Protein AF-A0A930WBT2-F1 (afdb_monomer)

Nearest PDB structures (foldseek):
  2ret-assembly1_C  TM=6.611E-01  e=3.936E+00  Vibrio vulnificus
  3f5o-assembly1_B  TM=6.322E-01  e=6.335E+00  Homo sapiens
  2cy9-assembly1_A  TM=6.242E-01  e=6.724E+00  Mus musculus
  2cy9-assembly1_B  TM=6.163E-01  e=7.573E+00  Mus musculus
  2h4u-assembly1_A  TM=6.150E-01  e=8.530E+00  Homo sapiens

Sequence (204 aa):
MKRIKGMSRKSRLMAVLFVCLAIILCVLFLGSCKHDAVEKTQEELIVLTPEEAVNENVLENKLDMNKSNARETASYIRDAQIGLRRPQTLYNERNDSGGSVTYTVQEKLARNDAALPKEALAKTDVTIVAAQPENKDVPVGIYKINNYRNWELGVGMGVHDGKTYIPVSLQRNYSKNHSVTVELHYDLKDNKVNGGEVQWKVHF

Structure (mmCIF, N/CA/C/O backbone):
data_AF-A0A930WBT2-F1
#
_entry.id   AF-A0A930WBT2-F1
#
loop_
_atom_site.group_PDB
_atom_site.id
_atom_site.type_symbol
_atom_site.label_atom_id
_atom_site.label_alt_id
_atom_site.label_comp_id
_atom_site.label_asym_id
_atom_site.label_entity_id
_atom_site.label_seq_id
_atom_site.pdbx_PDB_ins_code
_atom_site.Cartn_x
_atom_site.Cartn_y
_atom_site.Cartn_z
_atom_site.occupancy
_atom_site.B_iso_or_equiv
_atom_site.auth_seq_id
_atom_site.auth_comp_id
_atom_site.auth_asym_id
_atom_site.auth_atom_id
_atom_site.pdbx_PDB_model_num
ATOM 1 N N . MET A 1 1 ? -30.348 17.508 39.812 1.00 38.16 1 MET A N 1
ATOM 2 C CA . MET A 1 1 ? -29.065 17.371 39.079 1.00 38.16 1 MET A CA 1
ATOM 3 C C . MET A 1 1 ? -28.197 16.322 39.771 1.00 38.16 1 MET A C 1
ATOM 5 O O . MET A 1 1 ? -27.827 16.525 40.921 1.00 38.16 1 MET A O 1
ATOM 9 N N . LYS A 1 2 ? -27.924 15.173 39.133 1.00 44.47 2 LYS A N 1
ATOM 10 C CA . LYS A 1 2 ? -27.001 14.155 39.676 1.00 44.47 2 LYS A CA 1
ATOM 11 C C . LYS A 1 2 ? -25.567 14.688 39.579 1.00 44.47 2 LYS A C 1
ATOM 13 O O . LYS A 1 2 ? -25.107 15.035 38.498 1.00 44.47 2 LYS A O 1
ATOM 18 N N . ARG A 1 3 ? -24.879 14.772 40.719 1.00 43.25 3 ARG A N 1
ATOM 19 C CA . ARG A 1 3 ? -23.481 15.211 40.831 1.00 43.25 3 ARG A CA 1
ATOM 20 C C . ARG A 1 3 ? -22.592 14.182 40.123 1.00 43.25 3 ARG A C 1
ATOM 22 O O . ARG A 1 3 ? -22.504 13.045 40.584 1.00 43.25 3 ARG A O 1
ATOM 29 N N . ILE A 1 4 ? -21.963 14.560 39.009 1.00 55.84 4 ILE A N 1
ATOM 30 C CA . ILE A 1 4 ? -20.976 13.715 38.324 1.00 55.84 4 ILE A CA 1
ATOM 31 C C . ILE A 1 4 ? -19.791 13.569 39.284 1.00 55.84 4 ILE A C 1
ATOM 33 O O . ILE A 1 4 ? -19.071 14.529 39.560 1.00 55.84 4 ILE A O 1
ATOM 37 N N . LYS A 1 5 ? -19.650 12.388 39.889 1.00 60.69 5 LYS A N 1
ATOM 38 C CA . LYS A 1 5 ? -18.535 12.079 40.787 1.00 60.69 5 LYS A CA 1
ATOM 39 C C . LYS A 1 5 ? -17.268 12.028 39.930 1.00 60.69 5 LYS A C 1
ATOM 41 O O . LYS A 1 5 ? -17.182 11.205 39.025 1.00 60.69 5 LYS A O 1
ATOM 46 N N . GLY A 1 6 ? -16.316 12.919 40.199 1.00 61.28 6 GLY A N 1
ATOM 47 C CA . GLY A 1 6 ? -15.033 12.941 39.499 1.00 61.28 6 GLY A CA 1
ATOM 48 C C . GLY A 1 6 ? -14.276 11.617 39.650 1.00 61.28 6 GLY A C 1
ATOM 49 O O . GLY A 1 6 ? -14.351 10.953 40.686 1.00 61.28 6 GLY A O 1
ATOM 50 N N . MET A 1 7 ? -13.552 11.238 38.601 1.00 67.06 7 MET A N 1
ATOM 51 C CA . MET A 1 7 ? -12.792 9.991 38.524 1.00 67.06 7 MET A CA 1
ATOM 52 C C . MET A 1 7 ? -11.643 9.966 39.544 1.00 67.06 7 MET A C 1
ATOM 54 O O . MET A 1 7 ? -10.901 10.941 39.684 1.00 67.06 7 MET A O 1
ATOM 58 N N . SER A 1 8 ? -11.467 8.846 40.253 1.00 78.56 8 SER A N 1
ATOM 59 C CA . SER A 1 8 ? -10.381 8.712 41.233 1.00 78.56 8 SER A CA 1
ATOM 60 C C . SER A 1 8 ? -9.010 8.644 40.541 1.00 78.56 8 SER A C 1
ATOM 62 O O . SER A 1 8 ? -8.893 8.134 39.426 1.00 78.56 8 SER A O 1
ATOM 64 N N . ARG A 1 9 ? -7.940 9.109 41.209 1.00 81.44 9 ARG A N 1
ATOM 65 C CA . ARG A 1 9 ? -6.561 9.017 40.676 1.00 81.44 9 ARG A CA 1
ATOM 66 C C . ARG A 1 9 ? -6.171 7.582 40.301 1.00 81.44 9 ARG A C 1
ATOM 68 O O . ARG A 1 9 ? -5.501 7.385 39.296 1.00 81.44 9 ARG A O 1
ATOM 75 N N . LYS A 1 10 ? -6.630 6.594 41.080 1.00 81.75 10 LYS A N 1
ATOM 76 C CA . LYS A 1 10 ? -6.389 5.167 40.817 1.00 81.75 10 LYS A CA 1
ATOM 77 C C . LYS A 1 10 ? -7.046 4.712 39.511 1.00 81.75 10 LYS A C 1
ATOM 79 O O . LYS A 1 10 ? -6.379 4.104 38.689 1.00 81.75 10 LYS A O 1
ATOM 84 N N . SER A 1 11 ? -8.313 5.067 39.292 1.00 78.25 11 SER A N 1
ATOM 85 C CA . SER A 1 11 ? -9.043 4.723 38.060 1.00 78.25 11 SER A CA 1
ATOM 86 C C . SER A 1 11 ? -8.406 5.356 36.816 1.00 78.25 11 SER A C 1
ATOM 88 O O . SER A 1 11 ? -8.201 4.681 35.812 1.00 78.25 11 SER A O 1
ATOM 90 N N . ARG A 1 12 ? -7.964 6.618 36.916 1.00 82.44 12 ARG A N 1
ATOM 91 C CA . ARG A 1 12 ? -7.212 7.293 35.842 1.00 82.44 12 ARG A CA 1
ATOM 92 C C . ARG A 1 12 ? -5.926 6.555 35.474 1.00 82.44 12 ARG A C 1
ATOM 94 O O . ARG A 1 12 ? -5.643 6.390 34.295 1.00 82.44 12 ARG A O 1
ATOM 101 N N . LEU A 1 13 ? -5.162 6.119 36.475 1.00 87.44 13 LEU A N 1
ATOM 102 C CA . LEU A 1 13 ? -3.922 5.378 36.250 1.00 87.44 13 LEU A CA 1
ATOM 103 C C . LEU A 1 13 ? -4.192 4.031 35.567 1.00 87.44 13 LEU A C 1
ATOM 105 O O . LEU A 1 13 ? -3.513 3.692 34.604 1.00 87.44 13 LEU A O 1
ATOM 109 N N . MET A 1 14 ? -5.210 3.297 36.024 1.00 88.19 14 MET A N 1
ATOM 110 C CA . MET A 1 14 ? -5.587 2.010 35.431 1.00 88.19 14 MET A CA 1
ATOM 111 C C . MET A 1 14 ? -6.059 2.161 33.981 1.00 88.19 14 MET A C 1
ATOM 113 O O . MET A 1 14 ? -5.679 1.359 33.136 1.00 88.19 14 MET A O 1
ATOM 117 N N . ALA A 1 15 ? -6.816 3.218 33.675 1.00 85.62 15 ALA A N 1
ATOM 118 C CA . ALA A 1 15 ? -7.236 3.528 32.311 1.00 85.62 15 ALA A CA 1
ATOM 119 C C . ALA A 1 15 ? -6.041 3.786 31.377 1.00 85.62 15 ALA A C 1
ATOM 121 O O . ALA A 1 15 ? -5.985 3.232 30.282 1.00 85.62 15 ALA A O 1
ATOM 122 N N . VAL A 1 16 ? -5.055 4.573 31.823 1.00 88.81 16 VAL A N 1
ATOM 123 C CA . VAL A 1 16 ? -3.826 4.822 31.048 1.00 88.81 16 VAL A CA 1
ATOM 124 C C . VAL A 1 16 ? -3.042 3.528 30.835 1.00 88.81 16 VAL A C 1
ATOM 126 O O . VAL A 1 16 ? -2.624 3.248 29.716 1.00 88.81 16 VAL A O 1
ATOM 129 N N . LEU A 1 17 ? -2.874 2.715 31.8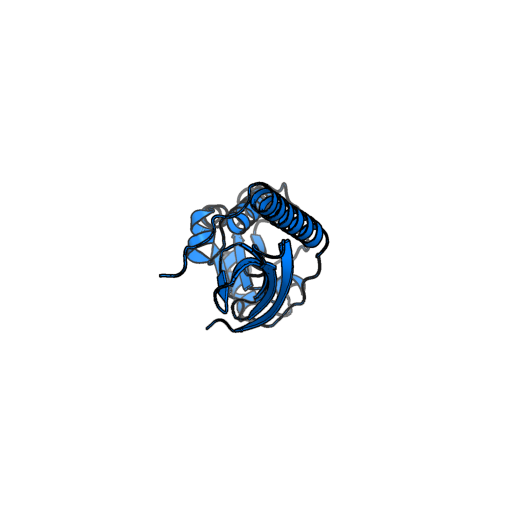82 1.00 91.62 17 LEU A N 1
ATOM 130 C CA . LEU A 1 17 ? -2.177 1.431 31.782 1.00 91.62 17 LEU A CA 1
ATOM 131 C C . LEU A 1 17 ? -2.866 0.477 30.804 1.00 91.62 17 LEU A C 1
ATOM 133 O O . LEU A 1 17 ? -2.182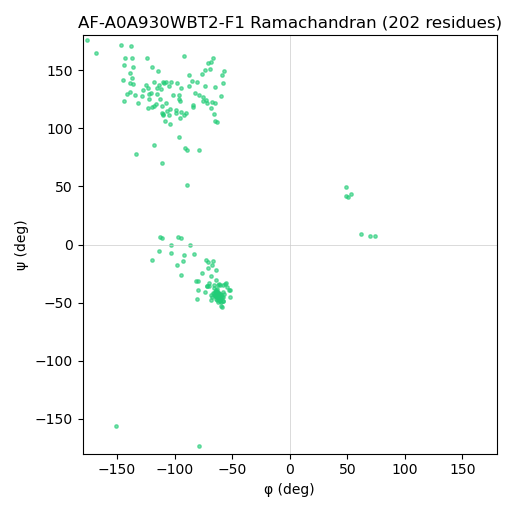 -0.152 30.000 1.00 91.62 17 LEU A O 1
ATOM 137 N N . PHE A 1 18 ? -4.198 0.399 30.841 1.00 90.06 18 PHE A N 1
ATOM 138 C CA . PHE A 1 18 ? -4.971 -0.415 29.908 1.00 90.06 18 PHE A CA 1
ATOM 139 C C . PHE A 1 18 ? -4.735 0.018 28.459 1.00 90.06 18 PHE A C 1
ATOM 141 O O . PHE A 1 18 ? -4.401 -0.822 27.627 1.00 90.06 18 PHE A O 1
ATOM 148 N N . VAL A 1 19 ? -4.842 1.320 28.168 1.00 89.94 19 VAL A N 1
ATOM 149 C CA . VAL A 1 19 ? -4.605 1.850 26.817 1.00 89.94 19 VAL A CA 1
ATOM 150 C C . VAL A 1 19 ? -3.177 1.546 26.366 1.00 89.94 19 VAL A C 1
ATOM 152 O O . VAL A 1 19 ? -2.994 0.978 25.296 1.00 89.94 19 VAL A O 1
ATOM 155 N N . CYS A 1 20 ? -2.162 1.826 27.188 1.00 91.56 20 CYS A N 1
ATOM 156 C CA . CYS A 1 20 ? -0.771 1.527 26.837 1.00 91.56 20 CYS A CA 1
ATOM 157 C C . CYS A 1 20 ? -0.549 0.034 26.546 1.00 91.56 20 CYS A C 1
ATOM 159 O O . CYS A 1 20 ? 0.087 -0.306 25.550 1.00 91.56 20 CYS A O 1
ATOM 161 N N . LEU A 1 21 ? -1.090 -0.860 27.380 1.00 92.12 21 LEU A N 1
ATOM 162 C CA . LEU A 1 21 ? -0.959 -2.306 27.192 1.00 92.12 21 LEU A CA 1
ATOM 163 C C . LEU A 1 21 ? -1.663 -2.777 25.913 1.00 92.12 21 LEU A C 1
ATOM 165 O O . LEU A 1 21 ? -1.098 -3.571 25.163 1.00 92.12 21 LEU A O 1
ATOM 169 N N . ALA A 1 22 ? -2.870 -2.271 25.649 1.00 89.06 22 ALA A N 1
ATOM 170 C CA . ALA A 1 22 ? -3.630 -2.602 24.449 1.00 89.06 22 ALA A CA 1
ATOM 171 C C . ALA A 1 22 ? -2.894 -2.158 23.176 1.00 89.06 22 ALA A C 1
ATOM 173 O O . ALA A 1 22 ? -2.806 -2.929 22.222 1.00 89.06 22 ALA A O 1
ATOM 174 N N . ILE A 1 23 ? -2.291 -0.963 23.184 1.00 87.88 23 ILE A N 1
ATOM 175 C CA . ILE A 1 23 ? -1.472 -0.461 22.071 1.00 87.88 23 ILE A CA 1
ATOM 176 C C . ILE A 1 23 ? -0.245 -1.355 21.856 1.00 87.88 23 ILE A C 1
ATOM 178 O O . ILE A 1 23 ? 0.018 -1.762 20.726 1.00 87.88 23 ILE A O 1
ATOM 182 N N . ILE A 1 24 ? 0.486 -1.702 22.922 1.00 89.56 24 ILE A N 1
ATOM 183 C CA . ILE A 1 24 ? 1.667 -2.578 22.834 1.00 89.56 24 ILE A CA 1
ATOM 184 C C . ILE A 1 24 ? 1.286 -3.944 22.251 1.00 89.56 24 ILE A C 1
ATOM 186 O O . ILE A 1 24 ? 1.956 -4.428 21.340 1.00 89.56 24 ILE A O 1
ATOM 190 N N . LEU A 1 25 ? 0.194 -4.549 22.731 1.00 88.31 25 LEU A N 1
ATOM 191 C CA . LEU A 1 25 ? -0.308 -5.823 22.211 1.00 88.31 25 LEU A CA 1
ATOM 192 C C . LEU A 1 25 ? -0.684 -5.732 20.732 1.00 88.31 25 LEU A C 1
ATOM 194 O O . LEU A 1 25 ? -0.319 -6.626 19.969 1.00 88.31 25 LEU A O 1
ATOM 198 N N . CYS A 1 26 ? -1.353 -4.652 20.316 1.00 85.38 26 CYS A N 1
ATOM 199 C CA . CYS A 1 26 ? -1.658 -4.423 18.907 1.00 85.38 26 CYS A CA 1
ATOM 200 C C . CYS A 1 26 ? -0.366 -4.377 18.087 1.00 85.38 26 CYS A C 1
ATOM 202 O O . CYS A 1 26 ? -0.214 -5.170 17.168 1.00 85.38 26 CYS A O 1
ATOM 204 N N . VAL A 1 27 ? 0.609 -3.540 18.455 1.00 83.19 27 VAL A N 1
ATOM 205 C CA . VAL A 1 27 ? 1.881 -3.409 17.717 1.00 83.19 27 VAL A CA 1
ATOM 206 C C . VAL A 1 27 ? 2.620 -4.750 17.590 1.00 83.19 27 VAL A C 1
ATOM 208 O O . VAL A 1 27 ? 3.094 -5.085 16.504 1.00 83.19 27 VAL A O 1
ATOM 211 N N . LEU A 1 28 ? 2.678 -5.551 18.659 1.00 84.50 28 LEU A N 1
ATOM 212 C CA . LEU A 1 28 ? 3.293 -6.887 18.625 1.00 84.50 28 LEU A CA 1
ATOM 213 C C . LEU A 1 28 ? 2.550 -7.851 17.686 1.00 84.50 28 LEU A C 1
ATOM 215 O O . LEU A 1 28 ? 3.178 -8.610 16.941 1.00 84.50 28 LEU A O 1
ATOM 219 N N . PHE A 1 29 ? 1.216 -7.808 17.696 1.00 81.94 29 PHE A N 1
ATOM 220 C CA . PHE A 1 29 ? 0.379 -8.620 16.815 1.00 81.94 29 PHE A CA 1
ATOM 221 C C . PHE A 1 29 ? 0.573 -8.242 15.340 1.00 81.94 29 PHE A C 1
ATOM 223 O O . PHE A 1 29 ? 0.765 -9.119 14.495 1.00 81.94 29 PHE A O 1
ATOM 230 N N . LEU A 1 30 ? 0.618 -6.940 15.040 1.00 76.00 30 LEU A N 1
ATOM 231 C CA . LEU A 1 30 ? 0.853 -6.420 13.690 1.00 76.00 30 LEU A CA 1
ATOM 232 C C . LEU A 1 30 ? 2.184 -6.903 13.103 1.00 76.00 30 LEU A C 1
ATOM 234 O O . LEU A 1 30 ? 2.229 -7.294 11.939 1.00 76.00 30 LEU A O 1
ATOM 238 N N . GLY A 1 31 ? 3.251 -6.948 13.907 1.00 65.75 31 GLY A N 1
ATOM 239 C CA . GLY A 1 31 ? 4.562 -7.436 13.463 1.00 65.75 31 GLY A CA 1
ATOM 240 C C . GLY A 1 31 ? 4.591 -8.920 13.068 1.00 65.75 31 GLY A C 1
ATOM 241 O O . GLY A 1 31 ? 5.466 -9.336 12.306 1.00 65.75 31 GLY A O 1
ATOM 242 N N . SER A 1 32 ? 3.631 -9.713 13.554 1.00 64.94 32 SER A N 1
ATOM 243 C CA . SER A 1 32 ? 3.570 -11.168 13.350 1.00 64.94 32 SER A CA 1
ATOM 244 C C . SER A 1 32 ? 2.634 -11.586 12.206 1.00 64.94 32 SER A C 1
ATOM 246 O O . SER A 1 32 ? 2.725 -12.707 11.707 1.00 64.94 32 SER A O 1
ATOM 248 N N . CYS A 1 33 ? 1.732 -10.704 11.767 1.00 60.47 33 CYS A N 1
ATOM 249 C CA . CYS A 1 33 ? 0.694 -11.025 10.791 1.00 60.47 33 CYS A CA 1
ATOM 250 C C . CYS A 1 33 ? 1.177 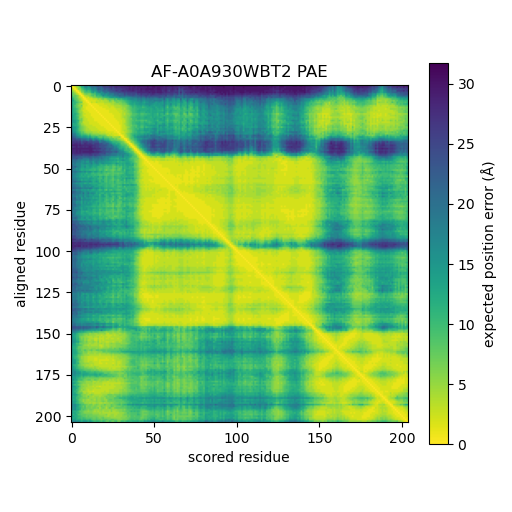-10.743 9.355 1.00 60.47 33 CYS A C 1
ATOM 252 O O . CYS A 1 33 ? 0.920 -9.681 8.793 1.00 60.47 33 CYS A O 1
ATOM 254 N N . LYS A 1 34 ? 1.907 -11.694 8.758 1.00 53.94 34 LYS A N 1
ATOM 255 C CA . LYS A 1 34 ? 2.369 -11.637 7.358 1.00 53.94 34 LYS A CA 1
ATOM 256 C C . LYS A 1 34 ? 1.652 -12.674 6.493 1.00 53.94 34 LYS A C 1
ATOM 258 O O . LYS A 1 34 ? 2.269 -13.649 6.084 1.00 53.94 34 LYS A O 1
ATOM 263 N N . HIS A 1 35 ? 0.364 -12.492 6.212 1.00 48.09 35 HIS A N 1
ATOM 26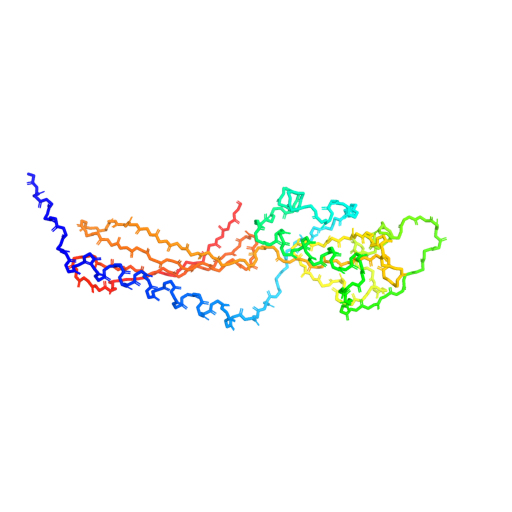4 C CA . HIS A 1 35 ? -0.296 -13.262 5.155 1.00 48.09 35 HIS A CA 1
ATOM 265 C C . HIS A 1 35 ? -1.334 -12.426 4.413 1.00 48.09 35 HIS A C 1
ATOM 267 O O . HIS A 1 35 ? -2.273 -11.892 4.998 1.00 48.09 35 HIS A O 1
ATOM 273 N N . ASP A 1 36 ? -1.141 -12.348 3.100 1.00 52.22 36 ASP A N 1
ATOM 274 C CA . ASP A 1 36 ? -1.973 -11.609 2.169 1.00 52.22 36 ASP A CA 1
ATOM 275 C C . ASP A 1 36 ? -2.863 -12.581 1.390 1.00 52.22 36 ASP A C 1
ATOM 277 O O . ASP A 1 36 ? -2.416 -13.259 0.469 1.00 52.22 36 ASP A O 1
ATOM 281 N N . ALA A 1 37 ? -4.144 -12.649 1.758 1.00 43.19 37 ALA A N 1
ATOM 282 C CA . ALA A 1 37 ? -5.170 -13.278 0.930 1.00 43.19 37 ALA A CA 1
ATOM 283 C C . ALA A 1 37 ? -5.512 -12.331 -0.230 1.00 43.19 37 ALA A C 1
ATOM 285 O O . ALA A 1 37 ? -5.822 -11.165 0.003 1.00 43.19 37 ALA A O 1
ATOM 286 N N . VAL A 1 38 ? -5.383 -12.787 -1.474 1.00 46.81 38 VAL A N 1
ATOM 287 C CA . VAL A 1 38 ? -5.635 -11.991 -2.687 1.00 46.81 38 VAL A CA 1
ATOM 288 C C . VAL A 1 38 ? -7.131 -12.018 -3.000 1.00 46.81 38 VAL A C 1
ATOM 290 O O . VAL A 1 38 ? -7.681 -13.091 -3.234 1.00 46.81 38 VAL A O 1
ATOM 293 N N . GLU A 1 39 ? -7.783 -10.854 -3.028 1.00 49.59 39 GLU A N 1
ATOM 294 C CA . GLU A 1 39 ? -9.170 -10.716 -3.484 1.00 49.59 39 GLU A CA 1
ATOM 295 C C . GLU A 1 39 ? -9.251 -9.761 -4.686 1.00 49.59 39 GLU A C 1
ATOM 297 O O . GLU A 1 39 ? -8.372 -8.929 -4.910 1.00 49.59 39 GLU A O 1
ATOM 302 N N . LYS A 1 40 ? -10.273 -9.972 -5.519 1.00 46.88 40 LYS A N 1
ATOM 303 C CA . LYS A 1 40 ? -10.432 -9.444 -6.878 1.00 46.88 40 LYS A CA 1
ATOM 304 C C . LYS A 1 40 ? -10.895 -7.981 -6.877 1.00 46.88 40 LYS A C 1
ATOM 306 O O . LYS A 1 40 ? -12.074 -7.716 -7.090 1.00 46.88 40 LYS A O 1
ATOM 311 N N . THR A 1 41 ? -9.977 -7.039 -6.697 1.00 51.94 41 THR A N 1
ATOM 312 C CA . THR A 1 41 ? -10.222 -5.626 -7.035 1.00 51.94 41 THR A CA 1
ATOM 313 C C . THR A 1 41 ? -9.876 -5.380 -8.508 1.00 51.94 41 THR A C 1
ATOM 315 O O . THR A 1 41 ? -8.975 -6.020 -9.059 1.00 51.94 41 THR A O 1
ATOM 318 N N . GLN A 1 42 ? -10.608 -4.482 -9.172 1.00 59.31 42 GLN A N 1
ATOM 319 C CA . GLN A 1 42 ? -10.255 -3.980 -10.499 1.00 59.31 42 GLN A CA 1
ATOM 320 C C . GLN A 1 42 ? -8.921 -3.229 -10.391 1.00 59.31 42 GLN A C 1
ATOM 322 O O . GLN A 1 42 ? -8.855 -2.148 -9.819 1.00 59.31 42 GLN A O 1
ATOM 327 N N . GLU A 1 43 ? -7.861 -3.866 -10.876 1.00 70.06 43 GLU A N 1
ATOM 328 C CA . GLU A 1 43 ? -6.487 -3.375 -10.811 1.00 70.06 43 GLU A CA 1
ATOM 329 C C . GLU A 1 43 ? -6.328 -2.088 -11.628 1.00 70.06 43 GLU A C 1
ATOM 331 O O . GLU A 1 43 ? -6.580 -2.080 -12.838 1.00 70.06 43 GLU A O 1
ATOM 336 N N . GLU A 1 44 ? -5.891 -1.009 -10.979 1.00 82.94 44 GLU A N 1
ATOM 337 C CA . GLU A 1 44 ? -5.574 0.243 -11.660 1.00 82.94 44 GLU A CA 1
ATOM 338 C C . GLU A 1 44 ? -4.147 0.183 -12.219 1.00 82.94 44 GLU A C 1
ATOM 340 O O . GLU A 1 44 ? -3.177 0.016 -11.478 1.00 82.94 44 GLU A O 1
ATOM 345 N N . LEU A 1 45 ? -4.010 0.292 -13.541 1.00 88.00 45 LEU A N 1
ATOM 346 C CA . LEU A 1 45 ? -2.723 0.227 -14.229 1.00 88.00 45 LEU A CA 1
ATOM 347 C C . LEU A 1 45 ? -2.269 1.624 -14.652 1.00 88.00 45 LEU A C 1
ATOM 349 O O . LEU A 1 45 ? -2.897 2.251 -15.507 1.00 88.00 45 LEU A O 1
ATOM 353 N N . ILE A 1 46 ? -1.143 2.081 -14.104 1.00 91.38 46 ILE A N 1
ATOM 354 C CA . ILE A 1 46 ? -0.648 3.447 -14.286 1.00 91.38 46 ILE A CA 1
ATOM 355 C C . ILE A 1 46 ? 0.799 3.425 -14.764 1.00 91.38 46 ILE A C 1
ATOM 357 O O . ILE A 1 46 ? 1.655 2.742 -14.203 1.00 91.38 46 ILE A O 1
ATOM 361 N N . VAL A 1 47 ? 1.081 4.223 -15.791 1.00 93.31 47 VAL A N 1
ATOM 362 C CA . VAL A 1 47 ? 2.451 4.546 -16.195 1.00 93.31 47 VAL A CA 1
ATOM 363 C C . VAL A 1 47 ? 2.836 5.871 -15.553 1.00 93.31 47 VAL A C 1
ATOM 365 O O . VAL A 1 47 ? 2.133 6.864 -15.731 1.00 93.31 47 VAL A O 1
ATOM 368 N N . LEU A 1 48 ? 3.943 5.881 -14.813 1.00 95.06 48 LEU A N 1
ATOM 369 C CA . LEU A 1 48 ? 4.509 7.086 -14.204 1.00 95.06 48 LEU A CA 1
ATOM 370 C C . LEU A 1 48 ? 5.872 7.395 -14.820 1.00 95.06 48 LEU A C 1
ATOM 372 O O . LEU A 1 48 ? 6.614 6.483 -15.207 1.00 95.06 48 LEU A O 1
ATOM 376 N N . THR A 1 49 ? 6.227 8.680 -14.880 1.00 95.69 49 THR A N 1
ATOM 377 C CA . THR A 1 49 ? 7.617 9.056 -15.177 1.00 95.69 49 THR A CA 1
ATOM 378 C C . THR A 1 49 ? 8.540 8.622 -14.031 1.00 95.69 49 THR A C 1
ATOM 380 O O . THR A 1 49 ? 8.063 8.390 -12.913 1.00 95.69 49 THR A O 1
ATOM 383 N N . PRO A 1 50 ? 9.862 8.509 -14.262 1.00 95.31 50 PRO A N 1
ATOM 384 C CA . PRO A 1 50 ? 10.801 8.168 -13.198 1.00 95.31 50 PRO A CA 1
ATOM 385 C C . PRO A 1 50 ? 10.682 9.081 -11.970 1.00 95.31 50 PRO A C 1
ATOM 387 O O . PRO A 1 50 ? 10.721 8.595 -10.842 1.00 95.31 50 PRO A O 1
ATOM 390 N N . GLU A 1 51 ? 10.471 10.379 -12.181 1.00 96.56 51 GLU A N 1
ATOM 391 C CA . GLU A 1 51 ? 10.366 11.397 -11.134 1.00 96.56 51 GLU A CA 1
ATOM 392 C C . GLU A 1 51 ? 9.033 11.303 -10.388 1.00 96.56 51 GLU A C 1
ATOM 394 O O . GLU A 1 51 ? 8.993 11.414 -9.164 1.00 96.56 51 GLU A O 1
ATOM 399 N N . GLU A 1 52 ? 7.937 11.070 -11.113 1.00 97.00 52 GLU A N 1
ATOM 400 C CA . GLU A 1 52 ? 6.618 10.858 -10.517 1.00 97.00 52 GLU A CA 1
ATOM 401 C C . GLU A 1 52 ? 6.583 9.593 -9.656 1.00 97.00 52 GLU A C 1
ATOM 403 O O . GLU A 1 52 ? 6.011 9.606 -8.567 1.00 97.00 52 GLU A O 1
ATOM 408 N N . ALA A 1 53 ? 7.232 8.517 -10.108 1.00 95.75 53 ALA A N 1
ATOM 409 C CA . ALA A 1 53 ? 7.242 7.228 -9.420 1.00 95.75 53 ALA A CA 1
ATOM 410 C C . ALA A 1 53 ? 8.001 7.249 -8.077 1.00 95.75 53 ALA A C 1
ATOM 412 O O . ALA A 1 53 ? 7.804 6.361 -7.250 1.00 95.75 53 ALA A O 1
ATOM 413 N N . VAL A 1 54 ? 8.843 8.261 -7.835 1.00 97.12 54 VAL A N 1
ATOM 414 C CA . VAL A 1 54 ? 9.581 8.455 -6.569 1.00 97.12 54 VAL A CA 1
ATOM 415 C C . VAL A 1 54 ? 9.098 9.662 -5.761 1.00 97.12 54 VAL A C 1
ATOM 417 O O . VAL A 1 54 ? 9.705 10.003 -4.741 1.00 97.12 54 VAL A O 1
ATOM 420 N N . ASN A 1 55 ? 8.026 10.321 -6.204 1.00 97.62 55 ASN A N 1
ATOM 421 C CA . ASN A 1 55 ? 7.459 11.484 -5.537 1.00 97.62 55 ASN A CA 1
ATOM 422 C C . ASN A 1 55 ? 6.313 11.063 -4.611 1.00 97.62 55 ASN A C 1
ATOM 424 O O . ASN A 1 55 ? 5.223 10.732 -5.069 1.00 97.62 55 ASN A O 1
ATOM 428 N N . GLU A 1 56 ? 6.554 11.136 -3.300 1.00 96.69 56 GLU A N 1
ATOM 429 C CA . GLU A 1 56 ? 5.585 10.763 -2.259 1.00 96.69 56 GLU A CA 1
ATOM 430 C C . GLU A 1 56 ? 4.233 11.464 -2.457 1.00 96.69 56 GLU A C 1
ATOM 432 O O . GLU A 1 56 ? 3.205 10.799 -2.470 1.00 96.69 56 GLU A O 1
ATOM 437 N N . ASN A 1 57 ? 4.222 12.770 -2.753 1.00 96.19 57 ASN A N 1
ATOM 438 C CA . ASN A 1 57 ? 2.977 13.510 -2.972 1.00 96.19 57 ASN A CA 1
ATOM 439 C C . ASN A 1 57 ? 2.221 13.030 -4.219 1.00 96.19 57 ASN A C 1
ATOM 441 O O . ASN A 1 57 ? 0.993 13.050 -4.238 1.00 96.19 57 ASN A O 1
ATOM 445 N N . VAL A 1 58 ? 2.927 12.627 -5.280 1.00 95.38 58 VAL A N 1
ATOM 446 C CA . VAL A 1 58 ? 2.276 12.086 -6.483 1.00 95.38 58 VAL A CA 1
ATOM 447 C C . VAL A 1 58 ? 1.655 10.731 -6.168 1.00 95.38 58 VAL A C 1
ATOM 449 O O . VAL A 1 58 ? 0.510 10.500 -6.547 1.00 95.38 58 VAL A O 1
ATOM 452 N N . LEU A 1 59 ? 2.366 9.868 -5.440 1.00 93.06 59 LEU A N 1
ATOM 453 C CA . LEU A 1 59 ? 1.853 8.563 -5.023 1.00 93.06 59 LEU A CA 1
ATOM 454 C C . LEU A 1 59 ? 0.656 8.701 -4.067 1.00 93.06 59 LEU A C 1
ATOM 456 O O . LEU A 1 59 ? -0.335 8.001 -4.243 1.00 93.06 59 LEU A O 1
ATOM 460 N N . GLU A 1 60 ? 0.700 9.632 -3.112 1.00 89.88 60 GLU A N 1
ATOM 461 C CA . GLU A 1 60 ? -0.429 9.923 -2.216 1.00 89.88 60 GLU A CA 1
ATOM 462 C C . GLU A 1 60 ? -1.664 10.367 -3.010 1.00 89.88 60 GLU A C 1
ATOM 464 O O . GLU A 1 60 ? -2.726 9.764 -2.892 1.00 89.88 60 GLU A O 1
ATOM 469 N N . ASN A 1 61 ? -1.520 11.380 -3.872 1.00 89.62 61 ASN A N 1
ATOM 470 C CA . ASN A 1 61 ? -2.668 12.005 -4.532 1.00 89.62 61 ASN A CA 1
ATOM 471 C C . ASN A 1 61 ? -3.201 11.216 -5.736 1.00 89.62 61 ASN A C 1
ATOM 473 O O . ASN A 1 61 ? -4.411 11.183 -5.946 1.00 89.62 61 ASN A O 1
ATOM 477 N N . LYS A 1 62 ? -2.329 10.617 -6.562 1.00 88.56 62 LYS A N 1
ATOM 478 C CA . LYS A 1 62 ? -2.764 9.862 -7.752 1.00 88.56 62 LYS A CA 1
ATOM 479 C C . LYS A 1 62 ? -3.212 8.446 -7.409 1.00 88.56 62 LYS A C 1
ATOM 481 O O . LYS A 1 62 ? -4.059 7.919 -8.115 1.00 88.56 62 LYS A O 1
ATOM 486 N N . LEU A 1 63 ? -2.624 7.823 -6.384 1.00 85.38 63 LEU A N 1
ATOM 487 C CA . LEU A 1 63 ? -2.837 6.403 -6.075 1.00 85.38 63 LEU A CA 1
ATOM 488 C C . LEU A 1 63 ? -3.592 6.177 -4.761 1.00 85.38 63 LEU A C 1
ATOM 490 O O . LEU A 1 63 ? -3.695 5.031 -4.319 1.00 85.38 63 LEU A O 1
ATOM 494 N N . ASP A 1 64 ? -4.078 7.249 -4.126 1.00 82.50 64 ASP A N 1
ATOM 495 C CA . ASP A 1 64 ? -4.763 7.225 -2.826 1.00 82.50 64 ASP A CA 1
ATOM 496 C C . ASP A 1 64 ? -3.958 6.452 -1.763 1.00 82.50 64 ASP A C 1
ATOM 498 O O . ASP A 1 64 ? -4.464 5.613 -1.015 1.00 82.50 64 ASP A O 1
ATOM 502 N N . MET A 1 65 ? -2.636 6.652 -1.762 1.00 84.06 65 MET A N 1
ATOM 503 C CA . MET A 1 65 ? -1.744 6.023 -0.790 1.00 84.06 65 MET A CA 1
ATOM 504 C C . MET A 1 65 ? -1.685 6.851 0.486 1.00 84.06 65 MET A C 1
ATOM 506 O O . MET A 1 65 ? -1.558 8.070 0.447 1.00 84.06 65 MET A O 1
ATOM 510 N N . ASN A 1 66 ? -1.663 6.184 1.642 1.00 83.62 66 ASN A N 1
ATOM 511 C CA . ASN A 1 66 ? -1.265 6.866 2.868 1.00 83.62 66 ASN A CA 1
ATOM 512 C C . ASN A 1 66 ? 0.232 7.233 2.821 1.00 83.62 66 ASN A C 1
ATOM 514 O O . ASN A 1 66 ? 1.033 6.574 2.154 1.00 83.62 66 ASN A O 1
ATOM 518 N N . LYS A 1 67 ? 0.617 8.239 3.608 1.00 85.69 67 LYS A N 1
ATOM 519 C CA . LYS A 1 67 ? 1.986 8.766 3.679 1.00 85.69 67 LYS A CA 1
ATOM 520 C C . LYS A 1 67 ? 3.070 7.710 3.927 1.00 85.69 67 LYS A C 1
ATOM 522 O O . LYS A 1 67 ? 4.152 7.793 3.353 1.00 85.69 67 LYS A O 1
ATOM 527 N N . SER A 1 68 ? 2.812 6.720 4.787 1.00 83.50 68 SER A N 1
ATOM 528 C CA . SER A 1 68 ? 3.802 5.670 5.074 1.00 83.50 68 SER A CA 1
ATOM 529 C C . SER A 1 68 ? 4.020 4.781 3.851 1.00 83.50 68 SER A C 1
ATOM 531 O O . SER A 1 68 ? 5.157 4.563 3.440 1.00 83.50 68 SER A O 1
ATOM 533 N N . ASN A 1 69 ? 2.928 4.338 3.226 1.00 85.69 69 ASN A N 1
ATOM 534 C CA . ASN A 1 69 ? 2.959 3.496 2.033 1.00 85.69 69 ASN A CA 1
ATOM 535 C C . ASN A 1 69 ? 3.572 4.235 0.839 1.00 85.69 69 ASN A C 1
ATOM 537 O O . ASN A 1 69 ? 4.364 3.647 0.104 1.00 85.69 69 ASN A O 1
ATOM 541 N N . ALA A 1 70 ? 3.249 5.519 0.660 1.00 91.00 70 ALA A N 1
ATOM 542 C CA . ALA A 1 70 ? 3.833 6.356 -0.382 1.00 91.00 70 ALA A CA 1
ATOM 543 C C . ALA A 1 70 ? 5.351 6.493 -0.202 1.00 91.00 70 ALA A C 1
ATOM 545 O O . ALA A 1 70 ? 6.103 6.278 -1.151 1.00 91.00 70 ALA A O 1
ATOM 546 N N . ARG A 1 71 ? 5.817 6.756 1.025 1.00 93.19 71 ARG A N 1
ATOM 547 C CA . ARG A 1 71 ? 7.248 6.835 1.347 1.00 93.19 71 ARG A CA 1
ATOM 548 C C . ARG A 1 71 ? 7.984 5.519 1.109 1.00 93.19 71 ARG A C 1
ATOM 550 O O . ARG A 1 71 ? 9.059 5.520 0.509 1.00 93.19 71 ARG A O 1
ATOM 557 N N . GLU A 1 72 ? 7.427 4.399 1.565 1.00 92.38 72 GLU A N 1
ATOM 558 C CA . GLU A 1 72 ? 8.023 3.073 1.355 1.00 92.38 72 GLU A CA 1
ATOM 559 C C . GLU A 1 72 ? 8.080 2.709 -0.132 1.00 92.38 72 GLU A C 1
ATOM 561 O O . GLU A 1 72 ? 9.122 2.271 -0.619 1.00 92.38 72 GLU A O 1
ATOM 566 N N . THR A 1 73 ? 6.997 2.966 -0.869 1.00 93.44 73 THR A N 1
ATOM 567 C CA . THR A 1 73 ? 6.919 2.744 -2.319 1.00 93.44 73 THR A CA 1
ATOM 568 C C . THR A 1 73 ? 7.935 3.607 -3.064 1.00 93.44 73 THR A C 1
ATOM 570 O O . THR A 1 73 ? 8.710 3.083 -3.862 1.00 93.44 73 THR A O 1
ATOM 573 N N . ALA A 1 74 ? 7.995 4.909 -2.771 1.00 96.25 74 ALA A N 1
ATOM 574 C CA . ALA A 1 74 ? 8.946 5.830 -3.387 1.00 96.25 74 ALA A CA 1
ATOM 575 C C . ALA A 1 74 ? 10.397 5.410 -3.123 1.00 96.25 74 ALA A C 1
ATOM 577 O O . ALA A 1 74 ? 11.216 5.418 -4.041 1.00 96.25 74 ALA A O 1
ATOM 578 N N . SER A 1 75 ? 10.719 5.008 -1.888 1.00 96.44 75 SER A N 1
ATOM 579 C CA . SER A 1 75 ? 12.051 4.500 -1.543 1.00 96.44 75 SER A CA 1
ATOM 580 C C . SER A 1 75 ? 12.373 3.215 -2.303 1.00 96.44 75 SER A C 1
ATOM 582 O O . SER A 1 75 ? 13.464 3.086 -2.848 1.00 96.44 75 SER A O 1
ATOM 584 N N . TYR A 1 76 ? 11.421 2.282 -2.385 1.00 95.69 76 TYR A N 1
ATOM 585 C CA . TYR A 1 76 ? 11.595 1.025 -3.109 1.00 95.69 76 TYR A CA 1
ATOM 586 C C . TYR A 1 76 ? 11.866 1.258 -4.597 1.00 95.69 76 TYR A C 1
ATOM 588 O O . TYR A 1 76 ? 12.786 0.668 -5.166 1.00 95.69 76 TYR A O 1
ATOM 596 N N . ILE A 1 77 ? 11.060 2.111 -5.236 1.00 96.69 77 ILE A N 1
ATOM 597 C CA . ILE A 1 77 ? 11.200 2.434 -6.657 1.00 96.69 77 ILE A CA 1
ATOM 598 C C . ILE A 1 77 ? 12.518 3.167 -6.894 1.00 96.69 77 ILE A C 1
ATOM 600 O O . ILE A 1 77 ? 13.225 2.814 -7.831 1.00 96.69 77 ILE A O 1
ATOM 604 N N . ARG A 1 78 ? 12.902 4.108 -6.026 1.00 97.38 78 ARG A N 1
ATOM 605 C CA . ARG A 1 78 ? 14.193 4.807 -6.109 1.00 97.38 78 ARG A CA 1
ATOM 606 C C . ARG A 1 78 ? 15.370 3.837 -6.064 1.00 97.38 78 ARG A C 1
ATOM 608 O O . ARG A 1 78 ? 16.238 3.903 -6.927 1.00 97.38 78 ARG A O 1
ATOM 615 N N . ASP A 1 79 ? 15.374 2.905 -5.113 1.00 97.19 79 ASP A N 1
ATOM 616 C CA . ASP A 1 79 ? 16.431 1.895 -5.002 1.00 97.19 79 ASP A CA 1
ATOM 617 C C . ASP A 1 79 ? 16.484 0.990 -6.243 1.00 97.19 79 ASP A C 1
ATOM 619 O O . ASP A 1 79 ? 17.561 0.574 -6.669 1.00 97.19 79 ASP A O 1
ATOM 623 N N . ALA A 1 80 ? 15.333 0.681 -6.845 1.00 96.50 80 ALA A N 1
ATOM 624 C CA . ALA A 1 80 ? 15.279 -0.047 -8.110 1.00 96.50 80 ALA A CA 1
ATOM 625 C C . ALA A 1 80 ? 15.840 0.791 -9.269 1.00 96.50 80 ALA A C 1
ATOM 627 O O . ALA A 1 80 ? 16.678 0.292 -10.017 1.00 96.50 80 ALA A O 1
ATOM 628 N N . GLN A 1 81 ? 15.455 2.068 -9.370 1.00 95.81 81 GLN A N 1
ATOM 629 C CA . GLN A 1 81 ? 15.895 2.982 -10.429 1.00 95.81 81 GLN A CA 1
ATOM 630 C C . GLN A 1 81 ? 17.414 3.108 -10.520 1.00 95.81 81 GLN A C 1
ATOM 632 O O . GLN A 1 81 ? 17.918 3.231 -11.632 1.00 95.81 81 GLN A O 1
ATOM 637 N N . ILE A 1 82 ? 18.120 3.028 -9.387 1.00 95.62 82 ILE A N 1
ATOM 638 C CA . ILE A 1 82 ? 19.591 3.074 -9.303 1.00 95.62 82 ILE A CA 1
ATOM 639 C C . ILE A 1 82 ? 20.255 1.684 -9.299 1.00 95.62 82 ILE A C 1
ATOM 641 O O . ILE A 1 82 ? 21.458 1.566 -9.076 1.00 95.62 82 ILE A O 1
ATOM 645 N N . GLY A 1 83 ? 19.486 0.607 -9.488 1.00 93.44 83 GLY A N 1
ATOM 646 C CA . GLY A 1 83 ? 19.991 -0.771 -9.529 1.00 93.44 83 GLY A CA 1
ATOM 647 C C . GLY A 1 83 ? 20.386 -1.370 -8.173 1.00 93.44 83 GLY A C 1
ATOM 648 O O . GLY A 1 83 ? 20.910 -2.483 -8.124 1.00 93.44 83 GLY A O 1
ATOM 649 N N . LEU A 1 84 ? 20.118 -0.681 -7.060 1.00 95.25 84 LEU A N 1
ATOM 650 C CA . LEU A 1 84 ? 20.380 -1.195 -5.712 1.00 95.25 84 LEU A CA 1
ATOM 651 C C . LEU A 1 84 ? 19.425 -2.344 -5.356 1.00 95.25 84 LEU A C 1
ATOM 653 O O . LEU A 1 84 ? 19.808 -3.307 -4.685 1.00 95.25 84 LEU A O 1
ATOM 657 N N . ARG A 1 85 ? 18.175 -2.266 -5.825 1.00 92.94 85 ARG A N 1
ATOM 658 C CA . ARG A 1 85 ? 17.148 -3.292 -5.614 1.00 92.94 85 ARG A CA 1
ATOM 659 C C . ARG A 1 85 ? 17.087 -4.249 -6.806 1.00 92.94 85 ARG A C 1
ATOM 661 O O . ARG A 1 85 ? 16.800 -3.837 -7.926 1.00 92.94 85 ARG A O 1
ATOM 668 N N . ARG A 1 86 ? 17.263 -5.550 -6.555 1.00 91.00 86 ARG A N 1
ATOM 669 C CA . ARG A 1 86 ? 17.040 -6.591 -7.574 1.00 91.00 86 ARG A CA 1
ATOM 670 C C . ARG A 1 86 ? 15.548 -6.929 -7.704 1.00 91.00 86 ARG A C 1
ATOM 672 O O . ARG A 1 86 ? 14.869 -7.018 -6.677 1.00 91.00 86 ARG A O 1
ATOM 679 N N . PRO A 1 87 ? 15.034 -7.146 -8.927 1.00 92.62 87 PRO A N 1
ATOM 680 C CA . PRO A 1 87 ? 13.653 -7.569 -9.125 1.00 92.62 87 PRO A CA 1
ATOM 681 C C . PRO A 1 87 ? 13.446 -9.019 -8.675 1.00 92.62 87 PRO A C 1
ATOM 683 O O . PRO A 1 87 ? 14.381 -9.818 -8.646 1.00 92.62 87 PRO A O 1
ATOM 686 N N . GLN A 1 88 ? 12.199 -9.362 -8.350 1.00 91.25 88 GLN A N 1
ATOM 687 C CA . GLN A 1 88 ? 11.821 -10.739 -8.013 1.00 91.25 88 GLN A CA 1
ATOM 688 C C . GLN A 1 88 ? 11.815 -11.646 -9.249 1.00 91.25 88 GLN A C 1
ATOM 690 O O . GLN A 1 88 ? 12.220 -12.802 -9.166 1.00 91.25 88 GLN A O 1
ATOM 695 N N . THR A 1 89 ? 11.403 -11.091 -10.391 1.00 92.94 89 THR A N 1
ATOM 696 C CA . THR A 1 89 ? 11.295 -11.792 -11.671 1.00 92.94 89 THR A CA 1
ATOM 697 C C . THR A 1 89 ? 11.799 -10.882 -12.784 1.00 92.94 89 THR A C 1
ATOM 699 O O . THR A 1 89 ? 11.510 -9.685 -12.789 1.00 92.94 89 THR A O 1
ATOM 702 N N . LEU A 1 90 ? 12.548 -11.454 -13.726 1.00 93.25 90 LEU A N 1
ATOM 703 C CA . LEU A 1 90 ? 13.007 -10.780 -14.936 1.00 93.25 90 LEU A CA 1
ATOM 704 C C . LEU A 1 90 ? 12.274 -11.341 -16.149 1.00 93.25 90 LEU A C 1
ATOM 706 O O . LEU A 1 90 ? 12.076 -12.550 -16.267 1.00 93.25 90 LEU A O 1
ATOM 710 N N . TYR A 1 91 ? 11.899 -10.449 -17.055 1.00 89.69 91 TYR A N 1
ATOM 711 C CA . TYR A 1 91 ? 11.236 -10.771 -18.307 1.00 89.69 91 TYR A CA 1
ATOM 712 C C . TYR A 1 91 ? 11.824 -9.909 -19.414 1.00 89.69 91 TYR A C 1
ATOM 714 O O . TYR A 1 91 ? 11.956 -8.697 -19.256 1.00 89.69 91 TYR A O 1
ATOM 722 N N . ASN A 1 92 ? 12.178 -10.548 -20.526 1.00 90.25 92 ASN A N 1
ATOM 723 C CA . ASN A 1 92 ? 12.706 -9.861 -21.692 1.00 90.25 92 ASN A CA 1
ATOM 724 C C . ASN A 1 92 ? 11.563 -9.580 -22.662 1.00 90.25 92 ASN A C 1
ATOM 726 O O . ASN A 1 92 ? 10.993 -10.504 -23.242 1.00 90.25 92 ASN A O 1
ATOM 730 N N . GLU A 1 93 ? 11.265 -8.299 -22.843 1.00 85.62 93 GLU A N 1
ATOM 731 C CA . GLU A 1 93 ? 10.295 -7.825 -23.820 1.00 85.62 93 GLU A CA 1
ATOM 732 C C . GLU A 1 93 ? 11.006 -7.441 -25.117 1.00 85.62 93 GLU A C 1
ATOM 734 O O . GLU A 1 93 ? 12.019 -6.734 -25.100 1.00 85.62 93 GLU A O 1
ATOM 739 N N . ARG A 1 94 ? 10.460 -7.871 -26.254 1.00 78.75 94 ARG A N 1
ATOM 740 C CA . ARG A 1 94 ? 10.962 -7.452 -27.559 1.00 78.75 94 ARG A CA 1
ATOM 741 C C . ARG A 1 94 ? 10.175 -6.222 -27.997 1.00 78.75 94 ARG A C 1
ATOM 743 O O . ARG A 1 94 ? 8.991 -6.296 -28.298 1.00 78.75 94 ARG A O 1
ATOM 750 N N . ASN A 1 95 ? 10.847 -5.077 -28.039 1.00 73.00 95 ASN A N 1
ATOM 751 C CA . ASN A 1 95 ? 10.248 -3.836 -28.513 1.00 73.00 95 ASN A CA 1
ATOM 752 C C . ASN A 1 95 ? 10.434 -3.695 -30.029 1.00 73.00 95 ASN A C 1
ATOM 754 O O . ASN A 1 95 ? 11.341 -3.006 -30.495 1.00 73.00 95 ASN A O 1
ATOM 758 N N . ASP A 1 96 ? 9.575 -4.365 -30.793 1.00 68.00 96 ASP A N 1
ATOM 759 C CA . ASP A 1 96 ? 9.650 -4.393 -32.261 1.00 68.00 96 ASP A CA 1
ATOM 760 C C . ASP A 1 96 ? 9.275 -3.061 -32.928 1.00 68.00 96 ASP A C 1
ATOM 762 O O . ASP A 1 96 ? 9.552 -2.854 -34.106 1.00 68.00 96 ASP A O 1
ATOM 766 N N . SER A 1 97 ? 8.650 -2.141 -32.190 1.00 66.06 97 SER A N 1
ATOM 767 C CA . SER A 1 97 ? 8.072 -0.908 -32.747 1.00 66.06 97 SER A CA 1
ATOM 768 C C . SER A 1 97 ? 8.917 0.346 -32.497 1.00 66.06 97 SER A C 1
ATOM 770 O O . SER A 1 97 ? 8.508 1.436 -32.888 1.00 66.06 97 SER A O 1
ATOM 772 N N . GLY A 1 98 ? 10.063 0.231 -31.807 1.00 67.88 98 GLY A N 1
ATOM 773 C CA . GLY A 1 98 ? 10.906 1.378 -31.425 1.00 67.88 98 GLY A CA 1
ATOM 774 C C . GLY A 1 98 ? 10.216 2.392 -30.498 1.00 67.88 98 GLY A C 1
ATOM 775 O O . GLY A 1 98 ? 10.744 3.477 -30.266 1.00 67.88 98 GLY A O 1
ATOM 776 N N . GLY A 1 99 ? 9.030 2.051 -29.985 1.00 77.88 99 GLY A N 1
ATOM 777 C CA . GLY A 1 99 ? 8.234 2.887 -29.095 1.00 77.88 99 GLY A CA 1
ATOM 778 C C . GLY A 1 99 ? 8.755 2.852 -27.662 1.00 77.88 99 GLY A C 1
ATOM 779 O O . GLY A 1 99 ? 9.792 2.263 -27.362 1.00 77.88 99 GLY A O 1
ATOM 780 N N . SER A 1 100 ? 8.028 3.462 -26.731 1.00 86.81 100 SER A N 1
ATOM 781 C CA . SER A 1 100 ? 8.395 3.356 -25.321 1.00 86.81 100 SER A CA 1
ATOM 782 C C . SER A 1 100 ? 8.026 1.974 -24.758 1.00 86.81 100 SER A C 1
ATOM 784 O O . SER A 1 100 ? 6.882 1.515 -24.850 1.00 86.81 100 SER A O 1
ATOM 786 N N . VAL A 1 101 ? 9.016 1.312 -24.149 1.00 87.38 101 VAL A N 1
ATOM 787 C CA . VAL A 1 101 ? 8.873 -0.027 -23.553 1.00 87.38 101 VAL A CA 1
ATOM 788 C C . VAL A 1 101 ? 7.837 -0.020 -22.424 1.00 87.38 101 VAL A C 1
ATOM 790 O O . VAL A 1 101 ? 7.090 -0.984 -22.283 1.00 87.38 101 VAL A O 1
ATOM 793 N N . THR A 1 102 ? 7.722 1.076 -21.662 1.00 90.62 102 THR A N 1
ATOM 794 C CA . THR A 1 102 ? 6.743 1.181 -20.568 1.00 90.62 102 THR A CA 1
ATOM 795 C C . THR A 1 102 ? 5.305 1.084 -21.076 1.00 90.62 102 THR A C 1
ATOM 797 O O . THR A 1 102 ? 4.510 0.354 -20.492 1.00 90.62 102 THR A O 1
ATOM 800 N N . TYR A 1 103 ? 4.982 1.730 -22.201 1.00 89.62 103 TYR A N 1
ATOM 801 C CA . TYR A 1 103 ? 3.648 1.654 -22.808 1.00 89.62 103 TYR A CA 1
ATOM 802 C C . TYR A 1 103 ? 3.373 0.291 -23.445 1.00 89.62 103 TYR A C 1
ATOM 804 O O . TYR A 1 103 ? 2.259 -0.216 -23.348 1.00 89.62 103 TYR A O 1
ATOM 812 N N . THR A 1 104 ? 4.389 -0.339 -24.042 1.00 90.50 104 THR A N 1
ATOM 813 C CA . THR A 1 104 ? 4.254 -1.702 -24.589 1.00 90.50 104 THR A CA 1
ATOM 814 C C . THR A 1 104 ? 3.892 -2.691 -23.479 1.00 90.50 104 THR A C 1
ATOM 816 O O . THR A 1 104 ? 2.939 -3.463 -23.596 1.00 90.50 104 THR A O 1
ATOM 819 N N . VAL A 1 105 ? 4.612 -2.622 -22.357 1.00 91.62 105 VAL A N 1
ATOM 820 C CA . VAL A 1 105 ? 4.344 -3.439 -21.167 1.00 91.62 105 VAL A CA 1
ATOM 821 C C . VAL A 1 105 ? 2.970 -3.116 -20.575 1.00 91.62 105 VAL A C 1
ATOM 823 O O . VAL A 1 105 ? 2.230 -4.034 -20.225 1.00 91.62 105 VAL A O 1
ATOM 826 N N . GLN A 1 106 ? 2.591 -1.837 -20.511 1.00 91.50 106 GLN A N 1
ATOM 827 C CA . GLN A 1 106 ? 1.266 -1.413 -20.056 1.00 91.50 106 GLN A CA 1
ATOM 828 C C . GLN A 1 106 ? 0.145 -2.037 -20.906 1.00 91.50 106 GLN A C 1
ATOM 830 O O . GLN A 1 106 ? -0.799 -2.604 -20.362 1.00 91.50 106 GLN A O 1
ATOM 835 N N . GLU A 1 107 ? 0.238 -1.984 -22.234 1.00 90.25 107 GLU A N 1
ATOM 836 C CA . GLU A 1 107 ? -0.788 -2.540 -23.126 1.00 90.25 107 GLU A CA 1
ATOM 837 C C . GLU A 1 107 ? -0.926 -4.063 -22.960 1.00 90.25 107 GLU A C 1
ATOM 839 O O . GLU A 1 107 ? -2.032 -4.612 -22.974 1.00 90.25 107 GLU A O 1
ATOM 844 N N . LYS A 1 108 ? 0.192 -4.768 -22.759 1.00 91.56 108 LYS A N 1
ATOM 845 C CA . LYS A 1 108 ? 0.186 -6.211 -22.482 1.00 91.56 108 LYS A CA 1
ATOM 846 C C . LYS A 1 108 ? -0.437 -6.549 -21.133 1.00 91.56 108 LYS A C 1
ATOM 848 O O . LYS A 1 108 ? -1.226 -7.490 -21.055 1.00 91.56 108 LYS A O 1
ATOM 853 N N . LEU A 1 109 ? -0.140 -5.767 -20.096 1.00 91.94 109 LEU A N 1
ATOM 854 C CA . LEU A 1 109 ? -0.777 -5.905 -18.783 1.00 91.94 109 LEU A CA 1
ATOM 855 C C . LEU A 1 109 ? -2.290 -5.677 -18.889 1.00 91.94 109 LEU A C 1
ATOM 857 O O . LEU A 1 109 ? -3.066 -6.491 -18.390 1.00 91.94 109 LEU A O 1
ATOM 861 N N . ALA A 1 110 ? -2.717 -4.640 -19.616 1.00 90.56 110 ALA A N 1
ATOM 862 C CA . ALA A 1 110 ? -4.131 -4.335 -19.837 1.00 90.56 110 ALA A CA 1
ATOM 863 C C . ALA A 1 110 ? -4.880 -5.469 -20.565 1.00 90.56 110 ALA A C 1
ATOM 865 O O . ALA A 1 110 ? -6.040 -5.743 -20.260 1.00 90.56 110 ALA A O 1
ATOM 866 N N . ARG A 1 111 ? -4.214 -6.169 -21.493 1.00 91.25 111 ARG A N 1
ATOM 867 C CA . ARG A 1 111 ? -4.775 -7.320 -22.225 1.00 91.25 111 ARG A CA 1
ATOM 868 C C . ARG A 1 111 ? -4.604 -8.668 -21.515 1.00 91.25 111 ARG A C 1
ATOM 870 O O . ARG A 1 111 ? -5.079 -9.670 -22.038 1.00 91.25 111 ARG A O 1
ATOM 877 N N . ASN A 1 112 ? -3.973 -8.704 -20.337 1.00 90.19 112 ASN A N 1
ATOM 878 C CA . ASN A 1 112 ? -3.562 -9.933 -19.643 1.00 90.19 112 ASN A CA 1
ATOM 879 C C . ASN A 1 112 ? -2.798 -10.906 -20.570 1.00 90.19 112 ASN A C 1
ATOM 881 O O . ASN A 1 112 ? -3.132 -12.088 -20.658 1.00 90.19 112 ASN A O 1
ATOM 885 N N . ASP A 1 113 ? -1.796 -10.394 -21.287 1.00 91.75 113 ASP A N 1
ATOM 886 C CA . ASP A 1 113 ? -0.995 -11.173 -22.236 1.00 91.75 113 ASP A CA 1
ATOM 887 C C . ASP A 1 113 ? -0.275 -12.347 -21.543 1.00 91.75 113 ASP A C 1
ATOM 889 O O . ASP A 1 113 ? 0.445 -12.162 -20.560 1.00 91.75 113 ASP A O 1
ATOM 893 N N . ALA A 1 114 ? -0.442 -13.559 -22.078 1.00 90.44 114 ALA A N 1
ATOM 894 C CA . ALA A 1 114 ? 0.152 -14.785 -21.544 1.00 90.44 114 ALA A CA 1
ATOM 895 C C . ALA A 1 114 ? 1.688 -14.834 -21.656 1.00 90.44 114 ALA A C 1
ATOM 897 O O . ALA A 1 114 ? 2.314 -15.684 -21.023 1.00 90.44 114 ALA A O 1
ATOM 898 N N . ALA A 1 115 ? 2.301 -13.946 -22.445 1.00 90.38 115 ALA A N 1
ATOM 899 C CA . ALA A 1 115 ? 3.751 -13.797 -22.511 1.00 90.38 115 ALA A CA 1
ATOM 900 C C . ALA A 1 115 ? 4.346 -13.169 -21.238 1.00 90.38 115 ALA A C 1
ATOM 902 O O . ALA A 1 115 ? 5.544 -13.318 -20.995 1.00 90.38 115 ALA A O 1
ATOM 903 N N . LEU A 1 116 ? 3.535 -12.472 -20.434 1.00 92.38 116 LEU A N 1
ATOM 904 C CA . LEU A 1 116 ? 3.988 -11.863 -19.188 1.00 92.38 116 LEU A CA 1
ATOM 905 C C . LEU A 1 116 ? 4.153 -12.913 -18.074 1.00 92.38 116 LEU A C 1
ATOM 907 O O . LEU A 1 116 ? 3.366 -13.860 -17.984 1.00 92.38 116 LEU A O 1
ATOM 911 N N . PRO A 1 117 ? 5.130 -12.735 -17.166 1.00 93.38 117 PRO A N 1
ATOM 912 C CA . PRO A 1 117 ? 5.244 -13.572 -15.977 1.00 93.38 117 PRO A CA 1
ATOM 913 C C . PRO A 1 117 ? 3.976 -13.536 -15.122 1.00 93.38 117 PRO A C 1
ATOM 915 O O . PRO A 1 117 ? 3.300 -12.508 -15.022 1.00 93.38 117 PRO A O 1
ATOM 918 N N . LYS A 1 118 ? 3.691 -14.643 -14.427 1.00 91.25 118 LYS A N 1
ATOM 919 C CA . LYS A 1 118 ? 2.514 -14.759 -13.549 1.00 91.25 118 LYS A CA 1
ATOM 920 C C . LYS A 1 118 ? 2.505 -13.686 -12.463 1.00 91.25 118 LYS A C 1
ATOM 922 O O . LYS A 1 118 ? 1.444 -13.194 -12.100 1.00 91.25 118 LYS A O 1
ATOM 927 N N . GLU A 1 119 ? 3.679 -13.308 -11.974 1.00 91.00 119 GLU A N 1
ATOM 928 C CA . GLU A 1 119 ? 3.879 -12.270 -10.967 1.00 91.00 119 GLU A CA 1
ATOM 929 C C . GLU A 1 119 ? 3.477 -10.885 -11.490 1.00 91.00 119 GLU A C 1
ATOM 931 O O . GLU A 1 119 ? 2.862 -10.110 -10.762 1.00 91.00 119 GLU A O 1
ATOM 936 N N . ALA A 1 120 ? 3.747 -10.586 -12.765 1.00 90.94 120 ALA A N 1
ATOM 937 C CA . ALA A 1 120 ? 3.324 -9.334 -13.395 1.00 90.94 120 ALA A CA 1
ATOM 938 C C . ALA A 1 120 ? 1.798 -9.290 -13.606 1.00 90.94 120 ALA A C 1
ATOM 940 O O . ALA A 1 120 ? 1.183 -8.231 -13.476 1.00 90.94 120 ALA A O 1
ATOM 941 N N . LEU A 1 121 ? 1.180 -10.448 -13.861 1.00 90.88 121 LEU A N 1
ATOM 942 C CA . LEU A 1 121 ? -0.270 -10.614 -14.028 1.00 90.88 121 LEU A CA 1
ATOM 943 C C . LEU A 1 121 ? -1.043 -10.762 -12.704 1.00 90.88 121 LEU A C 1
ATOM 945 O O . LEU A 1 121 ? -2.277 -10.778 -12.715 1.00 90.88 121 LEU A O 1
ATOM 949 N N . ALA A 1 122 ? -0.347 -10.886 -11.569 1.00 87.56 122 ALA A N 1
ATOM 950 C CA . ALA A 1 122 ? -0.974 -11.038 -10.259 1.00 87.56 122 ALA A C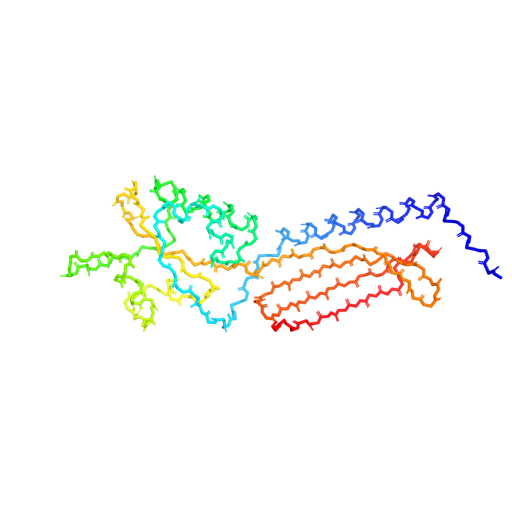A 1
ATOM 951 C C . ALA A 1 122 ? -1.895 -9.846 -9.962 1.00 87.56 122 ALA A C 1
ATOM 953 O O . ALA A 1 122 ? -1.544 -8.711 -10.251 1.00 87.56 122 ALA A O 1
ATOM 954 N N . LYS A 1 123 ? -3.076 -10.065 -9.383 1.00 83.44 123 LYS A N 1
ATOM 955 C CA . LYS A 1 123 ? -3.993 -8.953 -9.092 1.00 83.44 123 LYS A CA 1
ATOM 956 C C . LYS A 1 123 ? -3.569 -8.202 -7.832 1.00 83.44 123 LYS A C 1
ATOM 958 O O . LYS A 1 123 ? -3.354 -8.822 -6.792 1.00 83.44 123 LYS A O 1
ATOM 963 N N . THR A 1 124 ? -3.468 -6.881 -7.954 1.00 82.94 124 THR A N 1
ATOM 964 C CA . THR A 1 124 ? -3.159 -5.933 -6.874 1.00 82.94 124 THR A CA 1
ATOM 965 C C . THR A 1 124 ? -4.039 -4.693 -6.982 1.00 82.94 124 THR A C 1
ATOM 967 O O . THR A 1 124 ? -4.752 -4.530 -7.971 1.00 82.94 124 THR A O 1
ATOM 970 N N . ASP A 1 125 ? -4.001 -3.829 -5.968 1.00 80.00 125 ASP A N 1
ATOM 971 C CA . ASP A 1 125 ? -4.785 -2.588 -5.969 1.00 80.00 125 ASP A CA 1
ATOM 972 C C . ASP A 1 125 ? -4.321 -1.638 -7.088 1.00 80.00 125 ASP A C 1
ATOM 974 O O . ASP A 1 125 ? -5.143 -1.087 -7.820 1.00 80.00 125 ASP A O 1
ATOM 978 N N . VAL A 1 126 ? -3.001 -1.489 -7.247 1.00 86.69 126 VAL A N 1
ATOM 979 C CA . VAL A 1 126 ? -2.373 -0.647 -8.274 1.00 86.69 126 VAL A CA 1
ATOM 980 C C . VAL A 1 126 ? -1.184 -1.380 -8.891 1.00 86.69 126 VAL A C 1
ATOM 982 O O . VAL A 1 126 ? -0.430 -2.062 -8.192 1.00 86.69 126 VAL A O 1
ATOM 985 N N . THR A 1 127 ? -0.980 -1.203 -10.192 1.00 92.88 127 THR A N 1
ATOM 986 C CA . THR A 1 127 ? 0.267 -1.555 -10.875 1.00 92.88 127 THR A CA 1
ATOM 987 C C . THR A 1 127 ? 0.902 -0.309 -11.459 1.00 92.88 127 THR A C 1
ATOM 989 O O . THR A 1 127 ? 0.325 0.339 -12.330 1.00 92.88 127 THR A O 1
ATOM 992 N N . ILE A 1 128 ? 2.113 0.005 -11.000 1.00 94.69 128 ILE A N 1
ATOM 993 C CA . ILE A 1 128 ? 2.928 1.082 -11.562 1.00 94.69 128 ILE A CA 1
ATOM 994 C C . ILE A 1 128 ? 3.895 0.479 -12.572 1.00 94.69 128 ILE A C 1
ATOM 996 O O . ILE A 1 128 ? 4.644 -0.444 -12.249 1.00 94.69 128 ILE A O 1
ATOM 1000 N N . VAL A 1 129 ? 3.928 1.036 -13.776 1.00 95.50 129 VAL A N 1
ATOM 1001 C CA . VAL A 1 129 ? 4.983 0.776 -14.755 1.00 95.50 129 VAL A CA 1
ATOM 1002 C C . VAL A 1 129 ? 5.810 2.045 -14.903 1.00 95.50 129 VAL A C 1
ATOM 1004 O O . VAL A 1 129 ? 5.286 3.091 -15.280 1.00 95.50 129 VAL A O 1
ATOM 1007 N N . ALA A 1 130 ? 7.102 1.970 -14.598 1.00 95.94 130 ALA A N 1
ATOM 1008 C CA . ALA A 1 130 ? 7.991 3.126 -14.672 1.00 95.94 130 ALA A CA 1
ATOM 1009 C C . ALA A 1 130 ? 9.346 2.748 -15.268 1.00 95.94 130 ALA A C 1
ATOM 1011 O O . ALA A 1 130 ? 9.841 1.631 -15.089 1.00 95.94 130 ALA A O 1
ATOM 1012 N N . ALA A 1 131 ? 9.949 3.697 -15.980 1.00 94.44 131 ALA A N 1
ATOM 1013 C CA . ALA A 1 131 ? 11.316 3.555 -16.454 1.00 94.44 131 ALA A CA 1
ATOM 1014 C C . ALA A 1 131 ? 12.312 3.719 -15.294 1.00 94.44 131 ALA A C 1
ATOM 1016 O O . ALA A 1 131 ? 12.059 4.441 -14.326 1.00 94.44 131 ALA A O 1
ATOM 1017 N N . GLN A 1 132 ? 13.452 3.048 -15.413 1.00 95.06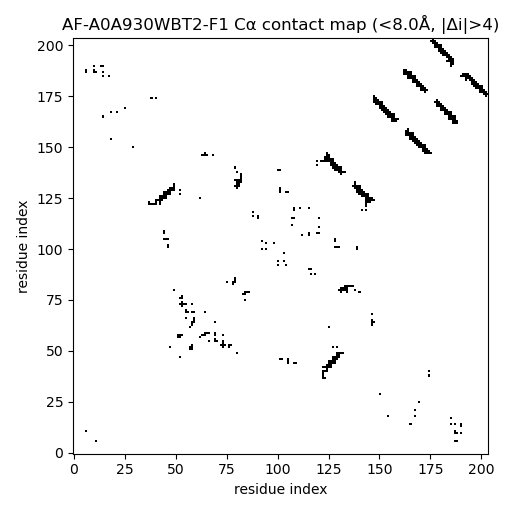 132 GLN A N 1
ATOM 1018 C CA . GLN A 1 132 ? 14.550 3.065 -14.455 1.00 95.06 132 GLN A CA 1
ATOM 1019 C C . GLN A 1 132 ? 15.798 3.633 -15.144 1.00 95.06 132 GLN A C 1
ATOM 1021 O O . GLN A 1 132 ? 16.580 2.875 -15.713 1.00 95.06 132 GLN A O 1
ATOM 1026 N N . PRO A 1 133 ? 15.968 4.967 -15.166 1.00 91.81 133 PRO A N 1
ATOM 1027 C CA . PRO A 1 133 ? 16.954 5.620 -16.028 1.00 91.81 133 PRO A CA 1
ATOM 1028 C C . PRO A 1 133 ? 18.407 5.260 -15.688 1.00 91.81 133 PRO A C 1
ATOM 1030 O O . PRO A 1 133 ? 19.249 5.218 -16.583 1.00 91.81 133 PRO A O 1
ATOM 1033 N N . GLU A 1 134 ? 18.708 4.980 -14.418 1.00 93.62 134 GLU A N 1
ATOM 1034 C CA . GLU A 1 134 ? 20.065 4.647 -13.968 1.00 93.62 134 GLU A CA 1
ATOM 1035 C C . GLU A 1 134 ? 20.340 3.129 -13.969 1.00 93.62 134 GLU A C 1
ATOM 1037 O O . GLU A 1 134 ? 21.499 2.709 -13.960 1.00 93.62 134 GLU A O 1
ATOM 1042 N N . ASN A 1 135 ? 19.302 2.292 -14.072 1.00 94.00 135 ASN A N 1
ATOM 1043 C CA . ASN A 1 135 ? 19.408 0.836 -14.074 1.00 94.00 135 ASN A CA 1
ATOM 1044 C C . ASN A 1 135 ? 19.435 0.281 -15.504 1.00 94.00 135 ASN A C 1
ATOM 1046 O O . ASN A 1 135 ? 18.405 -0.016 -16.110 1.00 94.00 135 ASN A O 1
ATOM 1050 N N . LYS A 1 136 ? 20.643 0.112 -16.046 1.00 89.50 136 LYS A N 1
ATOM 1051 C CA . LYS A 1 136 ? 20.843 -0.385 -17.419 1.00 89.50 136 LYS A CA 1
ATOM 1052 C C . LYS A 1 136 ? 20.449 -1.850 -17.606 1.00 89.50 136 LYS A C 1
ATOM 1054 O O . LYS A 1 136 ? 20.091 -2.229 -18.718 1.00 89.50 136 LYS A O 1
ATOM 1059 N N . ASP A 1 137 ? 20.511 -2.649 -16.544 1.00 90.50 137 ASP A N 1
ATOM 1060 C CA . ASP A 1 137 ? 20.193 -4.078 -16.604 1.00 90.50 137 ASP A CA 1
ATOM 1061 C C . ASP A 1 137 ? 18.678 -4.317 -16.587 1.00 90.50 137 ASP A C 1
ATOM 1063 O O . ASP A 1 137 ? 18.184 -5.270 -17.190 1.00 90.50 137 ASP A O 1
ATOM 1067 N N . VAL A 1 138 ? 17.929 -3.443 -15.906 1.00 92.44 138 VAL A N 1
ATOM 1068 C CA . VAL A 1 138 ? 16.470 -3.524 -15.769 1.00 92.44 138 VAL A CA 1
ATOM 1069 C C . VAL A 1 138 ? 15.856 -2.145 -16.034 1.00 92.44 138 VAL A C 1
ATOM 1071 O O . VAL A 1 138 ? 15.468 -1.448 -15.099 1.00 92.44 138 VAL A O 1
ATOM 1074 N N . PRO A 1 139 ? 15.736 -1.731 -17.308 1.00 91.81 139 PRO A N 1
ATOM 1075 C CA . PRO A 1 139 ? 15.355 -0.362 -17.665 1.00 91.81 139 PRO A CA 1
ATOM 1076 C C . PRO A 1 139 ? 13.876 -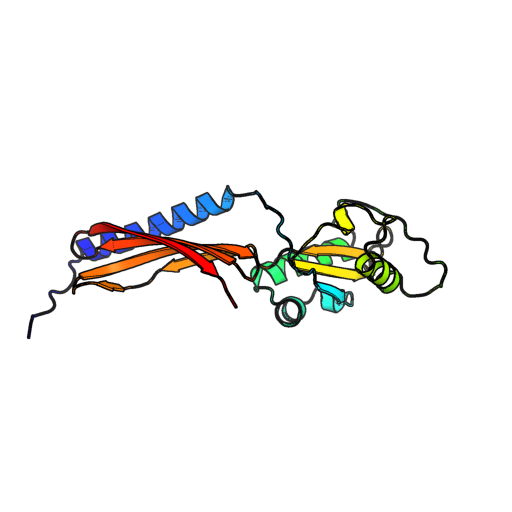0.036 -17.409 1.00 91.81 139 PRO A C 1
ATOM 1078 O O . PRO A 1 139 ? 13.485 1.129 -17.462 1.00 91.81 139 PRO A O 1
ATOM 1081 N N . VAL A 1 140 ? 13.033 -1.042 -17.155 1.00 94.50 140 VAL A N 1
ATOM 1082 C CA . VAL A 1 140 ? 11.601 -0.874 -16.869 1.00 94.50 140 VAL A CA 1
ATOM 1083 C C . VAL A 1 140 ? 11.212 -1.733 -15.674 1.00 94.50 140 VAL A C 1
ATOM 1085 O O . VAL A 1 140 ? 11.497 -2.928 -15.636 1.00 94.50 140 VAL A O 1
ATOM 1088 N N . GLY A 1 141 ? 10.548 -1.120 -14.695 1.00 95.31 141 GLY A N 1
ATOM 1089 C CA . GLY A 1 141 ? 9.966 -1.800 -13.541 1.00 95.31 141 GLY A CA 1
ATOM 1090 C C . GLY A 1 141 ? 8.455 -1.948 -13.666 1.00 95.31 141 GLY A C 1
ATOM 1091 O O . GLY A 1 141 ? 7.775 -1.014 -14.090 1.00 95.31 141 GLY A O 1
ATOM 1092 N N . ILE A 1 142 ? 7.947 -3.111 -13.256 1.00 95.75 142 ILE A N 1
ATOM 1093 C CA . ILE A 1 142 ? 6.525 -3.360 -12.997 1.00 95.75 142 ILE A CA 1
ATOM 1094 C C . ILE A 1 142 ? 6.388 -3.539 -11.485 1.00 95.75 142 ILE A C 1
ATOM 1096 O O . ILE A 1 142 ? 6.913 -4.500 -10.922 1.00 95.75 142 ILE A O 1
ATOM 1100 N N . TYR A 1 143 ? 5.706 -2.611 -10.825 1.00 94.31 143 TYR A N 1
ATOM 1101 C CA . TYR A 1 143 ? 5.539 -2.598 -9.376 1.00 94.31 143 TYR A CA 1
ATOM 1102 C C . TYR A 1 143 ? 4.089 -2.914 -9.035 1.00 94.31 143 TYR A C 1
ATOM 1104 O O . TYR A 1 143 ? 3.185 -2.135 -9.330 1.00 94.31 143 TYR A O 1
ATOM 1112 N N . LYS A 1 144 ? 3.880 -4.075 -8.416 1.00 91.75 144 LYS A N 1
ATOM 1113 C CA . LYS A 1 144 ? 2.576 -4.562 -7.961 1.00 91.75 144 LYS A CA 1
ATOM 1114 C C . LYS A 1 144 ? 2.352 -4.079 -6.531 1.00 91.75 144 LYS A C 1
ATOM 1116 O O . LYS A 1 144 ? 3.092 -4.483 -5.634 1.00 91.75 144 LYS A O 1
ATOM 1121 N N . ILE A 1 145 ? 1.384 -3.192 -6.320 1.00 86.62 145 ILE A N 1
ATOM 1122 C CA . ILE A 1 145 ? 1.217 -2.473 -5.053 1.00 86.62 145 ILE A CA 1
ATOM 1123 C C . ILE A 1 145 ? -0.166 -2.735 -4.469 1.00 86.62 145 ILE A C 1
ATOM 1125 O O . ILE A 1 145 ? -1.183 -2.557 -5.134 1.00 86.62 145 ILE A O 1
ATOM 1129 N N . ASN A 1 146 ? -0.185 -3.118 -3.193 1.00 79.25 146 ASN A N 1
ATOM 1130 C CA . ASN A 1 146 ? -1.397 -3.219 -2.388 1.00 79.25 146 ASN A CA 1
ATOM 1131 C C . ASN A 1 146 ? -1.392 -2.079 -1.369 1.00 79.25 146 ASN A C 1
ATOM 1133 O O . ASN A 1 146 ? -0.602 -2.097 -0.424 1.00 79.25 146 ASN A O 1
ATOM 1137 N N . ASN A 1 147 ? -2.231 -1.069 -1.578 1.00 69.75 147 ASN A N 1
ATOM 1138 C CA . ASN A 1 147 ? -2.228 0.161 -0.784 1.00 69.75 147 ASN A CA 1
ATOM 1139 C C . ASN A 1 147 ? -3.234 0.125 0.377 1.00 69.75 147 ASN A C 1
ATOM 1141 O O . ASN A 1 147 ? -2.991 0.775 1.394 1.00 69.75 147 ASN A O 1
ATOM 1145 N N . TYR A 1 148 ? -4.309 -0.660 0.264 1.00 66.62 148 TYR A N 1
ATOM 1146 C CA . TYR A 1 148 ? -5.439 -0.639 1.203 1.00 66.62 148 TYR A CA 1
ATOM 1147 C C . TYR A 1 148 ? -5.386 -1.717 2.281 1.00 66.62 148 TYR A C 1
ATOM 1149 O O . TYR A 1 148 ? -6.309 -1.880 3.073 1.00 66.62 148 TYR A O 1
ATOM 1157 N N . ARG A 1 149 ? -4.283 -2.461 2.349 1.00 70.00 149 ARG A N 1
ATOM 1158 C CA . ARG A 1 149 ? -4.061 -3.485 3.372 1.00 70.00 149 ARG A CA 1
ATOM 1159 C C . ARG A 1 149 ? -3.383 -2.894 4.596 1.00 70.00 149 ARG A C 1
ATOM 1161 O O . ARG A 1 149 ? -2.351 -3.395 5.048 1.00 70.00 149 ARG A O 1
ATOM 1168 N N . ASN A 1 150 ? -3.931 -1.807 5.122 1.00 73.88 150 ASN A N 1
ATOM 1169 C CA . ASN A 1 150 ? -3.442 -1.146 6.324 1.00 73.88 150 ASN A CA 1
ATOM 1170 C C . ASN A 1 150 ? -4.144 -1.678 7.584 1.00 73.88 150 ASN A C 1
ATOM 1172 O O . ASN A 1 150 ? -5.175 -2.356 7.547 1.00 73.88 150 ASN A O 1
ATOM 1176 N N . TRP A 1 151 ? -3.508 -1.410 8.717 1.00 82.75 151 TRP A N 1
ATOM 1177 C CA . TRP A 1 151 ? -4.105 -1.564 10.034 1.00 82.75 151 TRP A CA 1
ATOM 1178 C C . TRP A 1 151 ? -4.387 -0.179 10.594 1.00 82.75 151 TRP A C 1
ATOM 1180 O O . TRP A 1 151 ? -3.567 0.727 10.449 1.00 82.75 151 TRP A O 1
ATOM 1190 N N . GLU A 1 152 ? -5.526 -0.031 11.250 1.00 85.62 152 GLU A N 1
ATOM 1191 C CA . GLU A 1 152 ? -5.934 1.205 11.903 1.00 85.62 152 GLU A CA 1
ATOM 1192 C C . GLU A 1 152 ? -6.191 0.920 13.376 1.00 85.62 152 GLU A C 1
ATOM 1194 O O . GLU A 1 152 ? -6.817 -0.076 13.736 1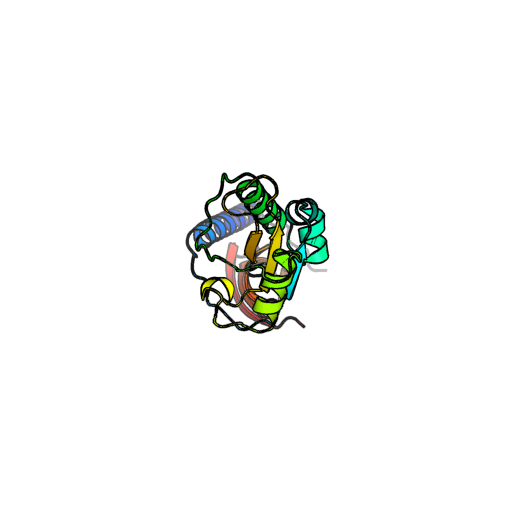.00 85.62 152 GLU A O 1
ATOM 1199 N N . LEU A 1 153 ? -5.677 1.796 14.231 1.00 90.25 153 LEU A N 1
ATOM 1200 C CA . LEU A 1 153 ? -5.835 1.715 15.673 1.00 90.25 153 LEU A CA 1
ATOM 1201 C C . LEU A 1 153 ? -6.625 2.939 16.133 1.00 90.25 153 LEU A C 1
ATOM 1203 O O . LEU A 1 153 ? -6.189 4.072 15.933 1.00 90.25 153 LEU A O 1
ATOM 1207 N N . GLY A 1 154 ? -7.773 2.702 16.757 1.00 90.31 154 GLY A N 1
ATOM 1208 C CA . GLY A 1 154 ? -8.630 3.727 17.332 1.00 90.31 154 GLY A CA 1
ATOM 1209 C C . GLY A 1 154 ? -8.617 3.674 18.855 1.00 90.31 154 GLY A C 1
ATOM 1210 O O . GLY A 1 154 ? -8.651 2.604 19.458 1.00 90.31 154 GLY A O 1
ATOM 1211 N N . VAL A 1 155 ? -8.593 4.841 19.494 1.00 92.94 155 VAL A N 1
ATOM 1212 C CA . VAL A 1 155 ? -8.864 4.994 20.929 1.00 92.94 155 VAL A CA 1
ATOM 1213 C C . VAL A 1 155 ? -9.765 6.207 21.103 1.00 92.94 155 VAL A C 1
ATOM 1215 O O . VAL A 1 155 ? -9.544 7.237 20.467 1.00 92.94 155 VAL A O 1
ATOM 1218 N N . GLY A 1 156 ? -10.771 6.106 21.967 1.00 91.38 156 GLY A N 1
ATOM 1219 C CA . GLY A 1 156 ? -11.724 7.193 22.171 1.00 91.38 156 GLY A CA 1
ATOM 1220 C C . GLY A 1 156 ? -12.321 7.238 23.569 1.00 91.38 156 GLY A C 1
ATOM 1221 O O . GLY A 1 156 ? -11.755 6.737 24.539 1.00 91.38 156 GLY A O 1
ATOM 1222 N N . MET A 1 157 ? -13.499 7.849 23.669 1.00 91.19 157 MET A N 1
ATOM 1223 C CA . MET A 1 157 ? -14.307 7.876 24.884 1.00 91.19 157 MET A CA 1
ATOM 1224 C C . MET A 1 157 ? -15.779 7.740 24.502 1.00 91.19 157 MET A C 1
ATOM 1226 O O . MET A 1 157 ? -16.263 8.472 23.643 1.00 91.19 157 MET A O 1
ATOM 1230 N N . GLY A 1 158 ? -16.484 6.819 25.150 1.00 89.50 158 GLY A N 1
ATOM 1231 C CA . GLY A 1 158 ? -17.905 6.567 24.939 1.00 89.50 158 GLY A CA 1
ATOM 1232 C C . GLY A 1 158 ? -18.699 6.674 26.236 1.00 89.50 158 GLY A C 1
ATOM 1233 O O . GLY A 1 158 ? -18.149 6.591 27.338 1.00 89.50 158 GLY A O 1
ATOM 1234 N N . VAL A 1 159 ? -20.010 6.868 26.107 1.00 89.44 159 VAL A N 1
ATOM 1235 C CA . VAL A 1 159 ? -20.955 6.803 27.227 1.00 89.44 159 VAL A CA 1
ATOM 1236 C C . VAL A 1 159 ? -22.126 5.922 26.819 1.00 89.44 159 VAL A C 1
ATOM 1238 O O . VAL A 1 159 ? -22.812 6.223 25.847 1.00 89.44 159 VAL A O 1
ATOM 1241 N N . HIS A 1 160 ? -22.376 4.859 27.577 1.00 85.50 160 HIS A N 1
ATOM 1242 C CA . HIS A 1 160 ? -23.517 3.971 27.381 1.00 85.50 160 HIS A CA 1
ATOM 1243 C C . HIS A 1 160 ? -24.259 3.801 28.706 1.00 85.50 160 HIS A C 1
ATOM 1245 O O . HIS A 1 160 ? -23.637 3.523 29.730 1.00 85.50 160 HIS A O 1
ATOM 1251 N N . ASP A 1 161 ? -25.575 4.029 28.706 1.00 86.50 161 ASP A N 1
ATOM 1252 C CA . ASP A 1 161 ? -26.424 3.965 29.909 1.00 86.50 161 ASP A CA 1
ATOM 1253 C C . ASP A 1 161 ? -25.854 4.760 31.113 1.00 86.50 161 ASP A C 1
ATOM 1255 O O . ASP A 1 161 ? -25.782 4.308 32.257 1.00 86.50 161 ASP A O 1
ATOM 1259 N N . GLY A 1 162 ? -25.327 5.960 30.839 1.00 84.12 162 GLY A N 1
ATOM 1260 C CA . GLY A 1 162 ? -24.707 6.823 31.853 1.00 84.12 162 GLY A CA 1
ATOM 1261 C C . GLY A 1 162 ? -23.366 6.327 32.416 1.00 84.12 162 GLY A C 1
ATOM 1262 O O . GLY A 1 162 ? -22.849 6.937 33.357 1.00 84.12 162 GLY A O 1
ATOM 1263 N N . LYS A 1 163 ? -22.783 5.256 31.863 1.00 84.56 163 LYS A N 1
ATOM 1264 C CA . LYS A 1 163 ? -21.440 4.755 32.190 1.00 84.56 163 LYS A CA 1
ATOM 1265 C C . LYS A 1 163 ? -20.443 5.172 31.117 1.00 84.56 163 LYS A C 1
ATOM 1267 O O . LYS A 1 163 ? -20.671 4.945 29.933 1.00 84.56 163 LYS A O 1
ATOM 1272 N N . THR A 1 164 ? -19.335 5.772 31.538 1.00 89.81 164 THR A N 1
ATOM 1273 C CA . THR A 1 164 ? -18.247 6.168 30.637 1.00 89.81 164 THR A CA 1
ATOM 1274 C C . THR A 1 164 ? -17.269 5.014 30.444 1.00 89.81 164 THR A C 1
ATOM 1276 O O . THR A 1 164 ? -16.865 4.372 31.417 1.00 89.81 164 THR A O 1
ATOM 1279 N N . TYR A 1 165 ? -16.852 4.790 29.204 1.00 90.69 165 TYR A N 1
ATOM 1280 C CA . TYR A 1 165 ? -15.868 3.778 28.841 1.00 90.69 165 TYR A CA 1
ATOM 1281 C C . TYR A 1 165 ? -14.855 4.324 27.830 1.00 90.69 165 TYR A C 1
ATOM 1283 O O . TYR A 1 165 ? -15.094 5.336 27.168 1.00 90.69 165 TYR A O 1
ATOM 1291 N N . ILE A 1 166 ? -13.711 3.656 27.729 1.00 93.06 166 ILE A N 1
ATOM 1292 C CA . ILE A 1 166 ? -12.704 3.887 26.693 1.00 93.06 166 ILE A CA 1
ATOM 1293 C C . ILE A 1 166 ? -12.809 2.737 25.686 1.00 93.06 166 ILE A C 1
ATOM 1295 O O . ILE A 1 166 ? -12.485 1.605 26.055 1.00 93.06 166 ILE A O 1
ATOM 1299 N N . PRO A 1 167 ? -13.267 2.986 24.448 1.00 93.81 167 PRO A N 1
ATOM 1300 C CA . PRO A 1 167 ? -13.090 2.043 23.358 1.00 93.81 167 PRO A CA 1
ATOM 1301 C C . PRO A 1 167 ? -11.632 2.032 22.889 1.00 93.81 167 PRO A C 1
ATOM 1303 O O . PRO A 1 167 ? -11.012 3.090 22.733 1.00 93.81 167 PRO A O 1
ATOM 1306 N N . VAL A 1 168 ? -11.103 0.836 22.652 1.00 93.81 168 VAL A N 1
ATOM 1307 C CA . VAL A 1 168 ? -9.862 0.604 21.905 1.00 93.81 168 VAL A CA 1
ATOM 1308 C C . VAL A 1 168 ? -10.195 -0.333 20.756 1.00 93.81 168 VAL A C 1
ATOM 1310 O O . VAL A 1 168 ? -10.612 -1.465 21.001 1.00 93.81 168 VAL A O 1
ATOM 1313 N N . SER A 1 169 ? -10.027 0.132 19.523 1.00 93.81 169 SER A N 1
ATOM 1314 C CA . SER A 1 169 ? -10.357 -0.616 18.314 1.00 93.81 169 SER A CA 1
ATOM 1315 C C . SER A 1 169 ? -9.136 -0.881 17.453 1.00 93.81 169 SER A C 1
ATOM 1317 O O . SER A 1 169 ? -8.269 -0.028 17.283 1.00 93.81 169 SER A O 1
ATOM 1319 N N . LEU A 1 170 ? -9.079 -2.083 16.894 1.00 92.19 170 LEU A N 1
ATOM 1320 C CA . LEU A 1 170 ? -8.118 -2.482 15.884 1.00 92.19 170 LEU A CA 1
ATOM 1321 C C . LEU A 1 170 ? -8.893 -2.893 14.636 1.00 92.19 170 LEU A C 1
ATOM 1323 O O . LEU A 1 170 ? -9.687 -3.834 14.665 1.00 92.19 170 LEU A O 1
ATOM 1327 N N . GLN A 1 171 ? -8.665 -2.183 13.540 1.00 91.00 171 GLN A N 1
ATOM 1328 C CA . GLN A 1 171 ? -9.291 -2.439 12.253 1.00 91.00 171 GLN A CA 1
ATOM 1329 C C . GLN A 1 171 ? -8.254 -2.933 11.247 1.00 91.00 171 GLN A C 1
ATOM 1331 O O . GLN A 1 171 ? -7.170 -2.367 11.112 1.00 91.00 171 GLN A O 1
ATOM 1336 N N . ARG A 1 172 ? -8.608 -3.996 10.525 1.00 88.06 172 ARG A N 1
ATOM 1337 C CA . ARG A 1 172 ? -7.872 -4.521 9.379 1.00 88.06 172 ARG A CA 1
ATOM 1338 C C . ARG A 1 172 ? -8.664 -4.252 8.114 1.00 88.06 172 ARG A C 1
ATOM 1340 O O . ARG A 1 172 ? -9.702 -4.877 7.892 1.00 88.06 172 ARG A O 1
ATOM 1347 N N . ASN A 1 173 ? -8.142 -3.374 7.271 1.00 82.25 173 ASN A N 1
ATOM 1348 C CA . ASN A 1 173 ? -8.617 -3.238 5.902 1.00 82.25 173 ASN A CA 1
ATOM 1349 C C . ASN A 1 173 ? -7.937 -4.329 5.065 1.00 82.25 173 ASN A C 1
ATOM 1351 O O . ASN A 1 173 ? -6.729 -4.549 5.175 1.00 82.25 173 ASN A O 1
ATOM 1355 N N . TYR A 1 174 ? -8.714 -5.074 4.285 1.00 75.69 174 TYR A N 1
ATOM 1356 C CA . TYR A 1 174 ? -8.181 -6.099 3.374 1.00 75.69 174 TYR A CA 1
ATOM 1357 C C . TYR A 1 174 ? -8.539 -5.821 1.912 1.00 75.69 174 TYR A C 1
ATOM 1359 O O . TYR A 1 174 ? -7.922 -6.398 1.019 1.00 75.69 174 TYR A O 1
ATOM 1367 N N . SER A 1 175 ? -9.473 -4.898 1.673 1.00 71.25 175 SER A N 1
ATOM 1368 C CA . SER A 1 175 ? -9.737 -4.275 0.376 1.00 71.25 175 SER A CA 1
ATOM 1369 C C . SER A 1 175 ? -10.194 -2.825 0.577 1.00 71.25 175 SER A C 1
ATOM 1371 O O . SER A 1 175 ? -10.489 -2.419 1.703 1.00 71.25 175 SER A O 1
ATOM 1373 N N . LYS A 1 176 ? -10.310 -2.064 -0.520 1.00 71.06 176 LYS A N 1
ATOM 1374 C CA . LYS A 1 176 ? -10.920 -0.721 -0.516 1.00 71.06 176 LYS A CA 1
ATOM 1375 C C . LYS A 1 176 ? -12.342 -0.717 0.046 1.00 71.06 176 LYS A C 1
ATOM 1377 O O . LYS A 1 176 ? -12.745 0.225 0.715 1.00 71.06 176 LYS A O 1
ATOM 1382 N N . ASN A 1 177 ? -13.077 -1.803 -0.178 1.00 76.88 177 ASN A N 1
ATOM 1383 C CA . ASN A 1 177 ? -14.507 -1.854 0.093 1.00 76.88 177 ASN A CA 1
ATOM 1384 C C . ASN A 1 177 ? -14.831 -2.615 1.375 1.00 76.88 177 ASN A C 1
ATOM 1386 O O . ASN A 1 177 ? -15.988 -2.629 1.775 1.00 76.88 177 ASN A O 1
ATOM 1390 N N . HIS A 1 178 ? -13.855 -3.264 2.017 1.00 85.62 178 HIS A N 1
ATOM 1391 C CA . HIS A 1 178 ? -14.136 -4.07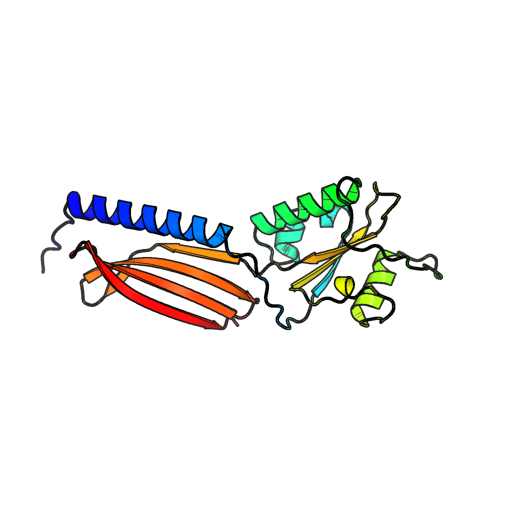3 3.193 1.00 85.62 178 HIS A CA 1
ATOM 1392 C C . HIS A 1 178 ? -13.044 -4.048 4.257 1.00 85.62 178 HIS A C 1
ATOM 1394 O O . HIS A 1 178 ? -11.843 -4.135 3.976 1.00 85.62 178 HIS A O 1
ATOM 1400 N N . SER A 1 179 ? -13.492 -4.038 5.511 1.00 89.44 179 SER A N 1
ATOM 1401 C CA . SER A 1 179 ? -12.628 -4.179 6.677 1.00 89.44 179 SER A CA 1
ATOM 1402 C C . SER A 1 179 ? -13.275 -4.995 7.792 1.00 89.44 179 SER A C 1
ATOM 1404 O O . SER A 1 179 ? -14.489 -5.197 7.828 1.00 89.44 179 SER A O 1
ATOM 1406 N N . VAL A 1 180 ? -12.443 -5.508 8.695 1.00 92.19 180 VAL A N 1
ATOM 1407 C CA . VAL A 1 180 ? -12.885 -6.101 9.962 1.00 92.19 180 VAL A CA 1
ATOM 1408 C C . VAL A 1 180 ? -12.344 -5.252 11.100 1.00 92.19 180 VAL A C 1
ATOM 1410 O O . VAL A 1 180 ? -11.146 -4.982 11.143 1.00 92.19 180 VAL A O 1
ATOM 1413 N N . THR A 1 181 ? -13.201 -4.858 12.034 1.00 94.50 181 THR A N 1
ATOM 1414 C CA . THR A 1 181 ? -12.824 -4.135 13.253 1.00 94.50 181 THR A CA 1
ATOM 1415 C C . THR A 1 181 ? -13.118 -4.994 14.468 1.00 94.50 181 THR A C 1
ATOM 1417 O O . THR A 1 181 ? -14.199 -5.565 14.574 1.00 94.50 181 THR A O 1
ATOM 1420 N N . VAL A 1 182 ? -12.174 -5.050 15.400 1.00 94.38 182 VAL A N 1
ATOM 1421 C CA . VAL A 1 182 ? -12.385 -5.564 16.754 1.00 94.38 182 VAL A CA 1
ATOM 1422 C C . VAL A 1 182 ? -12.241 -4.393 17.712 1.00 94.38 182 VAL A C 1
ATOM 1424 O O . VAL A 1 182 ? -11.218 -3.716 17.687 1.00 94.38 182 VAL A O 1
ATOM 1427 N N . GLU A 1 183 ? -13.236 -4.150 18.554 1.00 94.69 183 GLU A N 1
ATOM 1428 C CA . GLU A 1 183 ? -13.216 -3.082 19.554 1.00 94.69 183 GLU A CA 1
ATOM 1429 C C . GLU A 1 183 ? -13.469 -3.646 20.954 1.00 94.69 183 GLU A C 1
ATOM 1431 O O . GLU A 1 183 ? -14.333 -4.497 21.151 1.00 94.69 183 GLU A O 1
ATOM 1436 N N . LEU A 1 184 ? -12.702 -3.178 21.939 1.00 93.62 184 LEU A N 1
ATOM 1437 C CA . LEU A 1 184 ? -12.849 -3.518 23.353 1.00 93.62 184 LEU A CA 1
ATOM 1438 C C . LEU A 1 184 ? -13.273 -2.287 24.146 1.00 93.62 184 LEU A C 1
ATOM 1440 O O . LEU A 1 184 ? -12.712 -1.206 23.969 1.00 93.62 184 LEU A O 1
ATOM 1444 N N . HIS A 1 185 ? -14.220 -2.456 25.066 1.00 92.88 185 HIS A N 1
ATOM 1445 C CA . HIS A 1 185 ? -14.746 -1.378 25.904 1.00 92.88 185 HIS A CA 1
ATOM 1446 C C . HIS A 1 185 ? -14.221 -1.509 27.331 1.00 92.88 185 HIS A C 1
ATOM 1448 O O . HIS A 1 185 ? -14.526 -2.470 28.041 1.00 92.88 185 HIS A O 1
ATOM 1454 N N . TYR A 1 186 ? -13.426 -0.533 27.768 1.00 92.06 186 TYR A N 1
ATOM 1455 C CA . TYR A 1 186 ? -12.897 -0.462 29.128 1.00 92.06 186 TYR A CA 1
ATOM 1456 C C . TYR A 1 186 ? -13.721 0.489 29.997 1.00 92.06 186 TYR A C 1
ATOM 1458 O O . TYR A 1 186 ? -13.720 1.702 29.783 1.00 92.06 186 TYR A O 1
ATOM 1466 N N . ASP A 1 187 ? -14.408 -0.051 31.000 1.00 88.50 187 ASP A N 1
ATOM 1467 C CA . ASP A 1 187 ? -15.238 0.709 31.931 1.00 88.50 187 ASP A CA 1
ATOM 1468 C C . ASP A 1 187 ? -14.377 1.521 32.908 1.00 88.50 187 ASP A C 1
ATOM 1470 O O . ASP A 1 187 ? -13.557 0.973 33.652 1.00 88.50 187 ASP A O 1
ATOM 1474 N N . LEU A 1 188 ? -14.595 2.836 32.957 1.00 85.31 188 LEU A N 1
ATOM 1475 C CA . LEU A 1 188 ? -13.831 3.728 33.833 1.00 85.31 188 LEU A CA 1
ATOM 1476 C C . LEU A 1 188 ? -14.256 3.648 35.303 1.00 85.31 188 LEU A C 1
ATOM 1478 O O . LEU A 1 188 ? -13.471 3.978 36.197 1.00 85.31 188 LEU A O 1
ATOM 1482 N N . LYS A 1 189 ? -15.493 3.233 35.579 1.00 83.62 189 LYS A N 1
ATOM 1483 C CA . LYS A 1 189 ? -16.034 3.124 36.936 1.00 83.62 189 LYS A CA 1
ATOM 1484 C C . LYS A 1 189 ? -15.574 1.828 37.593 1.00 83.62 189 LYS A C 1
ATOM 1486 O O . LYS A 1 189 ? -15.102 1.864 38.731 1.00 83.62 189 LYS A O 1
ATOM 1491 N N . ASP A 1 190 ? -15.685 0.722 36.866 1.00 83.38 190 ASP A N 1
ATOM 1492 C CA . ASP A 1 190 ? -15.382 -0.616 37.377 1.00 83.38 190 ASP A CA 1
ATOM 1493 C C . ASP A 1 190 ? -13.924 -1.043 37.113 1.00 83.38 190 ASP A C 1
ATOM 1495 O O . ASP A 1 190 ? -13.478 -2.044 37.670 1.00 83.38 190 ASP A O 1
ATOM 1499 N N . ASN A 1 191 ? -13.164 -0.273 36.320 1.00 84.69 191 ASN A N 1
ATOM 1500 C CA . ASN A 1 191 ? -11.776 -0.554 35.921 1.00 84.69 191 ASN A CA 1
ATOM 1501 C C . ASN A 1 191 ? -11.595 -1.949 35.302 1.00 84.69 191 ASN A C 1
ATOM 1503 O O . ASN A 1 191 ? -10.657 -2.675 35.636 1.00 84.69 191 ASN A O 1
ATOM 1507 N N . LYS A 1 192 ? -12.522 -2.342 34.427 1.00 86.62 192 LYS A N 1
ATOM 1508 C CA . LYS A 1 192 ? -12.523 -3.649 33.764 1.00 86.62 192 LYS A CA 1
ATOM 1509 C C . LYS A 1 192 ? -13.024 -3.525 32.334 1.00 86.62 192 LYS A C 1
ATOM 1511 O O . LYS A 1 192 ? -13.820 -2.639 32.031 1.00 86.62 192 LYS A O 1
ATOM 1516 N N . VAL A 1 193 ? -12.613 -4.457 31.481 1.00 86.62 193 VAL A N 1
ATOM 1517 C CA . VAL A 1 193 ? -13.256 -4.639 30.176 1.00 86.62 193 VAL A CA 1
ATOM 1518 C C . VAL A 1 193 ? -14.674 -5.151 30.425 1.00 86.62 193 VAL A C 1
ATOM 1520 O O . VAL A 1 193 ? -14.854 -6.145 31.132 1.00 86.62 193 VAL A O 1
ATOM 1523 N N . ASN A 1 194 ? -15.680 -4.436 29.929 1.00 85.44 194 ASN A N 1
ATOM 1524 C CA . ASN A 1 194 ? -17.095 -4.744 30.172 1.00 85.44 194 ASN A CA 1
ATOM 1525 C C . ASN A 1 194 ? -17.845 -5.172 28.903 1.00 85.44 194 ASN A C 1
ATOM 1527 O O . ASN A 1 194 ? -18.999 -5.585 28.996 1.00 85.44 194 ASN A O 1
ATOM 1531 N N . GLY A 1 195 ? -17.184 -5.107 27.749 1.00 88.06 195 GLY A N 1
ATOM 1532 C CA . GLY A 1 195 ? -17.750 -5.473 26.466 1.00 88.06 195 GLY A CA 1
ATOM 1533 C C . GLY A 1 195 ? -16.725 -5.376 25.347 1.00 88.06 195 GLY A C 1
ATOM 1534 O O . GLY A 1 195 ? -15.578 -4.964 25.543 1.00 88.06 195 GLY A O 1
ATOM 1535 N N . GLY A 1 196 ? -17.167 -5.776 24.168 1.00 91.69 196 GLY A N 1
ATOM 1536 C CA . GLY A 1 196 ? -16.443 -5.609 22.928 1.00 91.69 196 GLY A CA 1
ATOM 1537 C C . GLY A 1 196 ? -17.358 -5.915 21.757 1.00 91.69 196 GLY A C 1
ATOM 1538 O O . GLY A 1 196 ? -18.425 -6.510 21.925 1.00 91.69 196 GLY A O 1
ATOM 1539 N N . GLU A 1 197 ? -16.935 -5.503 20.577 1.00 94.31 197 GLU A N 1
ATOM 1540 C CA . GLU A 1 197 ? -17.659 -5.729 19.339 1.00 94.31 197 GLU A CA 1
ATOM 1541 C C . GLU A 1 197 ? -16.713 -6.171 18.227 1.00 94.31 197 GLU A C 1
ATOM 1543 O O . GLU A 1 197 ? -15.521 -5.857 18.217 1.00 94.31 197 GLU A O 1
ATOM 1548 N N . VAL A 1 198 ? -17.274 -6.924 17.285 1.00 95.56 198 VAL A N 1
ATOM 1549 C CA . VAL A 1 198 ? -16.623 -7.283 16.029 1.00 95.56 198 VAL A CA 1
ATOM 1550 C C . VAL A 1 198 ? -17.519 -6.785 14.911 1.00 95.56 198 VAL A C 1
ATOM 1552 O O . VAL A 1 198 ? -18.705 -7.108 14.871 1.00 95.56 198 VAL A O 1
ATOM 1555 N N . GLN A 1 199 ? -16.954 -5.992 14.013 1.00 95.94 199 GLN A N 1
ATOM 1556 C CA . GLN A 1 199 ? -17.672 -5.381 12.905 1.00 95.94 199 GLN A CA 1
ATOM 1557 C C . GLN A 1 199 ? -17.043 -5.837 11.594 1.00 95.94 199 GLN A C 1
ATOM 1559 O O . GLN A 1 199 ? -15.831 -5.738 11.417 1.00 95.94 199 GLN A O 1
ATOM 1564 N N . TRP A 1 200 ? -17.872 -6.304 10.664 1.00 95.19 200 TRP A N 1
ATOM 1565 C CA . TRP A 1 200 ? -17.510 -6.407 9.254 1.00 95.19 200 TRP A CA 1
ATOM 1566 C C . TRP A 1 200 ? -18.090 -5.185 8.550 1.00 95.19 200 TRP A C 1
ATOM 1568 O O . TRP A 1 200 ? -19.305 -4.981 8.566 1.00 95.19 200 TRP A O 1
ATOM 1578 N N . LYS A 1 201 ? -17.220 -4.331 8.015 1.00 92.00 201 LYS A N 1
ATOM 1579 C CA . LYS A 1 201 ? -17.602 -3.055 7.409 1.00 92.00 201 LYS A CA 1
ATOM 1580 C C . LYS A 1 201 ? -17.529 -3.164 5.895 1.00 92.00 201 LYS A C 1
ATOM 1582 O O . LYS A 1 201 ? -16.554 -3.700 5.373 1.00 92.00 201 LYS A O 1
ATOM 1587 N N . VAL A 1 202 ? -18.548 -2.621 5.234 1.00 90.31 202 VAL A N 1
ATOM 1588 C CA . VAL A 1 202 ? -18.580 -2.389 3.788 1.00 90.31 202 VAL A CA 1
ATOM 1589 C C . VAL A 1 202 ? -18.449 -0.886 3.564 1.00 90.31 202 VAL A C 1
ATOM 1591 O O . VAL A 1 202 ? -19.264 -0.120 4.080 1.00 90.31 202 VAL A O 1
ATOM 1594 N N . HIS A 1 203 ? -17.431 -0.478 2.817 1.00 80.06 203 HIS A N 1
ATOM 1595 C CA . HIS A 1 203 ? -17.194 0.902 2.397 1.00 80.06 203 HIS A CA 1
ATOM 1596 C C . HIS A 1 203 ? -17.726 1.080 0.970 1.00 80.06 203 HIS A C 1
ATOM 1598 O O . HIS A 1 203 ? -17.575 0.176 0.142 1.00 80.06 203 HIS A O 1
ATOM 1604 N N . PHE A 1 204 ? -18.376 2.212 0.705 1.00 78.81 204 PHE A N 1
ATOM 1605 C CA . PHE A 1 204 ? -19.023 2.551 -0.566 1.00 78.81 204 PHE A CA 1
ATOM 1606 C C . PHE A 1 204 ? -18.525 3.890 -1.103 1.00 78.81 204 PHE A C 1
ATOM 1608 O O . PHE A 1 204 ? -18.166 4.756 -0.273 1.00 78.81 204 PHE A O 1
#

Secondary structure (DSSP, 8-state):
----PPPPHHHHHHHHHHHHHHHHHHHHHHHH----------PEEEEE-HHHHT-HHHHHHHHT--HHHHHHHHHHHHHHHTT-SPPS-------TTSS-HHHHHHHHHHTT-TTS-HHHHS--SEEEEEE-TT-SS--EEEEEE--S--EEEEE--EEETTEEEEEEEEEEEEETTEEEEEEEEEETTTTEEEEEEEEEEE--

Mean predicted aligned error: 9.4 Å

pLDDT: mean 85.34, std 12.4, range [38.16, 97.62]

Foldseek 3Di:
DDPPPDFDPVLVVLQVVVVVVLVVVLVVVVVVDPDADDDDDPEAEDEDELVLQLDLVSCCPVVVADSVQSNVRSVQSLCVLQPVDDDPDDADDDPPPPDDPLVVLSVCLVVVPPSDDVVLVGDENYWYWYASNNDPPPGIDTDGDHRFQDKDWDWDWDADPNWIWIKIKIKTGNDPFWIKMKIWTQTSVVSGTPDIDIDIGGDD

Radius of gyration: 23.56 Å; Cα contacts (8 Å, |Δi|>4): 319; chains: 1; bounding box: 50×32×74 Å

Solvent-accessible surface area (backbone atoms only — not comparable to full-atom values): 11983 Å² total; per-residue (Å²): 134,87,80,82,76,78,82,52,73,66,43,55,51,51,52,52,51,49,52,55,50,52,50,52,51,49,56,57,51,60,78,67,66,84,80,84,80,84,71,95,56,86,56,45,78,44,79,39,53,57,68,50,52,43,31,40,70,49,36,25,70,77,67,71,27,52,72,68,59,15,45,53,49,14,52,53,44,47,36,32,24,64,53,76,44,77,73,95,74,87,82,90,79,83,71,87,77,79,64,63,63,54,58,55,52,48,54,36,61,75,67,64,44,83,88,54,56,69,77,78,69,52,79,32,54,33,36,44,30,28,51,13,92,67,10,82,92,53,48,61,46,80,45,82,36,72,69,46,66,46,76,47,80,47,74,56,77,46,74,58,96,90,42,51,28,36,41,42,32,46,31,41,30,72,40,85,44,36,33,42,34,43,33,40,29,32,29,54,84,78,70,40,76,77,51,67,51,78,45,82,46,79,54,132